Protein AF-A0AA45L8X7-F1 (afdb_monomer_lite)

Sequence (308 aa):
MTAEQQEQAFEKLRKCQDRREQWRLMEKLRGSDKERLKRELSTLRDSQETPEELAFTSALFLCEKFGETPITLIALAHDRPLPLGDALKAVEKNRKHELVPEVCAEQVLRHEPGTSTAVLDTIEAIGRARKGEGVTGYHVGLLDRPAWSYPIRKLAFEKVSKTLSDGLRRHYYRVLFHDRHAPAGDRSAYAENLQKISESAGRGLFYKLAADAGVDARTKFDSAKAAHDKQVRLELCRRAAEETSDKSLRVKALRSAWDADEDGGAWFAARLLAGLSEKERRSLLSELGSRHRERVSTLLAAFAEKVR

Organism: NCBI:txid103721

Structure (mmCIF, N/CA/C/O backbone):
data_AF-A0AA45L8X7-F1
#
_entry.id   AF-A0AA45L8X7-F1
#
loop_
_atom_site.group_PDB
_atom_site.id
_atom_site.type_symbol
_atom_site.label_atom_id
_atom_site.label_alt_id
_atom_site.label_comp_id
_atom_site.label_asym_id
_atom_site.label_entity_id
_atom_site.label_seq_id
_atom_site.pdbx_PDB_ins_code
_atom_site.Cartn_x
_atom_site.Cartn_y
_atom_site.Cartn_z
_atom_site.occupancy
_atom_site.B_iso_or_equiv
_atom_site.auth_seq_id
_atom_site.auth_comp_id
_atom_site.auth_asym_id
_atom_site.auth_atom_id
_atom_site.pdbx_PDB_model_num
ATOM 1 N N . MET A 1 1 ? -27.984 11.646 45.846 1.00 79.69 1 MET A N 1
ATOM 2 C CA . MET A 1 1 ? -28.878 12.322 44.880 1.00 79.69 1 MET A CA 1
ATOM 3 C C . MET A 1 1 ? -30.300 12.041 45.315 1.00 79.69 1 MET A C 1
ATOM 5 O O . MET A 1 1 ? -30.533 10.948 45.817 1.00 79.69 1 MET A O 1
ATOM 9 N N . THR A 1 2 ? -31.215 12.999 45.183 1.00 88.50 2 THR A N 1
ATOM 10 C CA . THR A 1 2 ? -32.649 12.720 45.370 1.00 88.50 2 THR A CA 1
ATOM 11 C C . THR A 1 2 ? -33.175 11.877 44.201 1.00 88.50 2 THR A C 1
ATOM 13 O O . THR A 1 2 ? -32.536 11.826 43.149 1.00 88.50 2 THR A O 1
ATOM 16 N N . ALA A 1 3 ? -34.332 11.226 44.360 1.00 86.94 3 ALA A N 1
ATOM 17 C CA . ALA A 1 3 ? -34.935 10.414 43.296 1.00 86.94 3 ALA A CA 1
ATOM 18 C C . ALA A 1 3 ? -35.214 11.232 42.017 1.00 86.94 3 ALA A C 1
ATOM 20 O O . ALA A 1 3 ? -34.931 10.781 40.912 1.00 86.94 3 ALA A O 1
ATOM 21 N N . GLU A 1 4 ? -35.677 12.475 42.169 1.00 89.38 4 GLU A N 1
ATOM 22 C CA . GLU A 1 4 ? -35.918 13.396 41.051 1.00 89.38 4 GLU A CA 1
ATOM 23 C C . GLU A 1 4 ? -34.619 13.769 40.315 1.00 89.38 4 GLU A C 1
ATOM 25 O O . GLU A 1 4 ? -34.557 13.745 39.088 1.00 89.38 4 GLU A O 1
ATOM 30 N N . GLN A 1 5 ? -33.534 14.022 41.058 1.00 89.69 5 GLN A N 1
ATOM 31 C CA . GLN A 1 5 ? -32.213 14.273 40.472 1.00 89.69 5 GLN A CA 1
ATOM 32 C C . GLN A 1 5 ? -31.656 13.044 39.744 1.00 89.69 5 GLN A C 1
ATOM 34 O O . GLN A 1 5 ? -30.929 13.190 38.762 1.00 89.69 5 GLN A O 1
ATOM 39 N N . GLN A 1 6 ? -31.948 11.835 40.237 1.00 87.62 6 GLN A N 1
ATOM 40 C CA . GLN A 1 6 ? -31.556 10.592 39.571 1.00 87.62 6 GLN A CA 1
ATOM 41 C C . GLN A 1 6 ? -32.299 10.425 38.248 1.00 87.62 6 GLN A C 1
ATOM 43 O O . GLN A 1 6 ? -31.658 10.123 37.244 1.00 87.62 6 GLN A O 1
ATOM 48 N N . GLU A 1 7 ? -33.610 10.677 38.222 1.00 92.62 7 GLU A N 1
ATOM 49 C CA . GLU A 1 7 ? -34.406 10.573 36.996 1.00 92.62 7 GLU A CA 1
ATOM 50 C C . GLU A 1 7 ? -33.922 11.558 35.928 1.00 92.62 7 GLU A C 1
ATOM 52 O O . GLU A 1 7 ? -33.607 11.158 34.809 1.00 92.62 7 GLU A O 1
ATOM 57 N N . GLN A 1 8 ? -33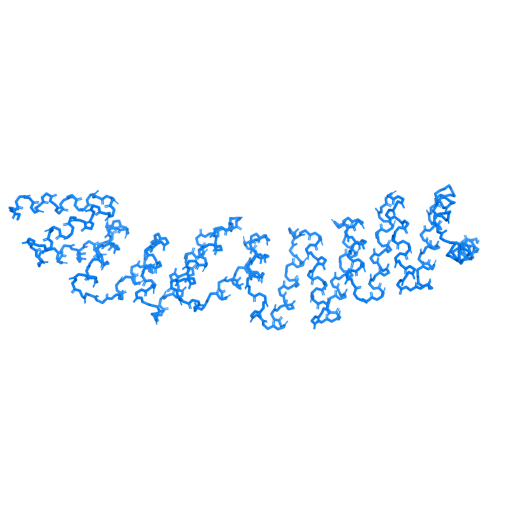.718 12.823 36.307 1.00 92.50 8 GLN A N 1
ATOM 58 C CA . GLN A 1 8 ? -33.155 13.839 35.413 1.00 92.50 8 GLN A CA 1
ATOM 59 C C . GLN A 1 8 ? -31.769 13.443 34.881 1.00 92.50 8 GLN A C 1
ATOM 61 O O . GLN A 1 8 ? -31.444 13.699 33.721 1.00 92.50 8 GLN A O 1
ATOM 66 N N . ALA A 1 9 ? -30.934 12.802 35.705 1.00 91.69 9 ALA A N 1
ATOM 67 C CA . ALA A 1 9 ? -29.620 12.335 35.278 1.00 91.69 9 ALA A CA 1
ATOM 68 C C . ALA A 1 9 ? -29.699 11.152 34.298 1.00 91.69 9 ALA A C 1
ATOM 70 O O . ALA A 1 9 ? -28.918 11.124 33.345 1.00 91.69 9 ALA A O 1
ATOM 71 N N . PHE A 1 10 ? -30.639 10.216 34.478 1.00 92.62 10 PHE A N 1
ATOM 72 C CA . PHE A 1 10 ? -30.888 9.137 33.515 1.00 92.62 10 PHE A CA 1
ATOM 73 C C . PHE A 1 10 ? -31.449 9.668 32.194 1.00 92.62 10 PHE A C 1
ATOM 75 O O . PHE A 1 10 ? -30.961 9.294 31.129 1.00 92.62 10 PHE A O 1
ATOM 82 N N . GLU A 1 11 ? -32.417 10.584 32.232 1.00 93.00 11 GLU A N 1
ATOM 83 C CA . GLU A 1 11 ? -32.923 11.232 31.019 1.00 93.00 11 GLU A CA 1
ATOM 84 C C . GLU A 1 11 ? -31.823 11.984 30.272 1.00 93.00 11 GLU A C 1
ATOM 86 O O . GLU A 1 11 ? -31.707 11.874 29.047 1.00 93.00 11 GLU A O 1
ATOM 91 N N . LYS A 1 12 ? -30.981 12.718 31.008 1.00 94.00 12 LYS A N 1
ATOM 92 C CA . LYS A 1 12 ? -29.835 13.411 30.424 1.00 94.00 12 LYS A CA 1
ATOM 93 C C . LYS A 1 12 ? -28.859 12.419 29.806 1.00 94.00 12 LYS A C 1
ATOM 95 O O . LYS A 1 12 ? -28.401 12.667 28.698 1.00 94.00 12 LYS A O 1
ATOM 100 N N . LEU A 1 13 ? -28.569 11.298 30.469 1.00 93.31 13 LEU A N 1
ATOM 101 C CA . LEU A 1 13 ? -27.677 10.263 29.943 1.00 93.31 13 LEU A CA 1
ATOM 102 C C . LEU A 1 13 ? -28.170 9.715 28.596 1.00 93.31 13 LEU A C 1
ATOM 104 O O . LEU A 1 13 ? -27.376 9.619 27.666 1.00 93.31 13 LEU A O 1
ATOM 108 N N . ARG A 1 14 ? -29.474 9.429 28.470 1.00 92.31 14 ARG A N 1
ATOM 109 C CA . ARG A 1 14 ? -30.085 8.904 27.233 1.00 92.31 14 ARG A CA 1
ATOM 110 C C . ARG A 1 14 ? -30.011 9.881 26.056 1.00 92.31 14 ARG A C 1
ATOM 112 O O . ARG A 1 14 ? -29.963 9.453 24.910 1.00 92.31 14 ARG A O 1
ATOM 119 N N . LYS A 1 15 ? -30.019 11.189 26.331 1.00 91.19 15 LYS A N 1
ATOM 120 C CA . LYS A 1 15 ? -30.021 12.254 25.310 1.00 91.19 15 LYS A CA 1
ATOM 121 C C . LYS A 1 15 ? -28.635 12.857 25.055 1.00 91.19 15 LYS A C 1
ATOM 123 O O . LYS A 1 15 ? -28.448 13.582 24.083 1.00 91.19 15 LYS A O 1
ATOM 128 N N . CYS A 1 16 ? -27.675 12.624 25.947 1.00 90.25 16 CYS A N 1
ATOM 129 C CA . CYS A 1 16 ? -26.354 13.234 25.879 1.00 90.25 16 CYS A CA 1
ATOM 130 C C . CYS A 1 16 ? -25.512 12.579 24.782 1.00 90.25 16 CYS A C 1
ATOM 132 O O . CYS A 1 16 ? -25.385 11.361 24.752 1.00 90.25 16 CYS A O 1
ATOM 134 N N . GLN A 1 17 ? -24.897 13.393 23.925 1.00 87.50 17 GLN A N 1
ATOM 135 C CA . GLN A 1 17 ? -23.963 12.931 22.891 1.00 87.50 17 GLN A CA 1
ATOM 136 C C . GLN A 1 17 ? -22.492 13.056 23.321 1.00 87.50 17 GLN A C 1
ATOM 138 O O . GLN A 1 17 ? -21.634 12.342 22.813 1.00 87.50 17 GLN A O 1
ATOM 143 N N . ASP A 1 18 ? -22.177 13.942 24.274 1.00 92.00 18 ASP A N 1
ATOM 144 C CA . ASP A 1 18 ? -20.803 14.122 24.748 1.00 92.00 18 ASP A CA 1
ATOM 145 C C . ASP A 1 18 ? -20.376 12.968 25.663 1.00 92.00 18 ASP A C 1
ATOM 147 O O . ASP A 1 18 ? -20.906 12.778 26.759 1.00 92.00 18 ASP A O 1
ATOM 151 N N . ARG A 1 19 ? -19.362 12.214 25.236 1.00 89.25 19 ARG A N 1
ATOM 152 C CA . ARG A 1 19 ? -18.895 11.018 25.954 1.00 89.25 19 ARG A CA 1
ATOM 153 C C . ARG A 1 19 ? -18.319 11.302 27.332 1.00 89.25 19 ARG A C 1
ATOM 155 O O . ARG A 1 19 ? -18.442 10.477 28.236 1.00 89.25 19 ARG A O 1
ATOM 162 N N . ARG A 1 20 ? -17.657 12.448 27.516 1.00 92.50 20 ARG A N 1
ATOM 163 C CA . ARG A 1 20 ? -17.085 12.802 28.823 1.00 92.50 20 ARG A CA 1
ATOM 164 C C . ARG A 1 20 ? -18.204 13.077 29.816 1.00 92.50 20 ARG A C 1
ATOM 166 O O . ARG A 1 20 ? -18.108 12.665 30.970 1.00 92.50 20 ARG A O 1
ATOM 173 N N . GLU A 1 21 ? -19.261 13.738 29.369 1.00 94.12 21 GLU A N 1
ATOM 174 C CA . GLU A 1 21 ? -20.446 13.997 30.170 1.00 94.12 21 GLU A CA 1
ATOM 175 C C . GLU A 1 21 ? -21.258 12.723 30.417 1.00 94.12 21 GLU A C 1
ATOM 177 O O . GLU A 1 21 ? -21.634 12.488 31.565 1.00 94.12 21 GLU A O 1
ATOM 182 N N . GLN A 1 22 ? -21.443 11.853 29.415 1.00 94.25 22 GLN A N 1
ATOM 183 C CA . GLN A 1 22 ? -22.029 10.519 29.613 1.00 94.25 22 GLN A CA 1
ATOM 184 C C . GLN A 1 22 ? -21.295 9.767 30.732 1.00 94.25 22 GLN A C 1
ATOM 186 O O . GLN A 1 22 ? -21.916 9.347 31.708 1.00 94.25 22 GLN A O 1
ATOM 191 N N . TRP A 1 23 ? -19.963 9.677 30.657 1.00 95.19 23 TRP A N 1
ATOM 192 C CA . TRP A 1 23 ? -19.160 8.982 31.666 1.00 95.19 23 TRP A CA 1
ATOM 193 C C . TRP A 1 23 ? -19.280 9.619 33.056 1.00 95.19 23 TRP A C 1
ATOM 195 O O . TRP A 1 23 ? -19.406 8.918 34.061 1.00 95.19 23 TRP A O 1
ATOM 205 N N . ARG A 1 24 ? -19.281 10.956 33.141 1.00 95.81 24 ARG A N 1
ATOM 206 C CA . ARG A 1 24 ? -19.493 11.682 34.406 1.00 95.81 24 ARG A CA 1
ATOM 207 C C . ARG A 1 24 ? -20.870 11.406 35.002 1.00 95.81 24 ARG A C 1
ATOM 209 O O . ARG A 1 24 ? -20.973 11.255 36.218 1.00 95.81 24 ARG A O 1
ATOM 216 N N . LEU A 1 25 ? -21.917 11.361 34.179 1.00 95.44 25 LEU A N 1
ATOM 217 C CA . LEU A 1 25 ? -23.273 11.037 34.622 1.00 95.44 25 LEU A CA 1
ATOM 218 C C . LEU A 1 25 ? -23.351 9.595 35.125 1.00 95.44 25 LEU A C 1
ATOM 220 O O . LEU A 1 25 ? -23.871 9.376 36.216 1.00 95.44 25 LEU A O 1
ATOM 224 N N . MET A 1 26 ? -22.761 8.639 34.402 1.00 96.75 26 MET A N 1
ATOM 225 C CA . MET A 1 26 ? -22.675 7.242 34.837 1.00 96.75 26 MET A CA 1
ATOM 226 C C . MET A 1 26 ? -21.930 7.109 36.176 1.00 96.75 26 MET A C 1
ATOM 228 O O . MET A 1 26 ? -22.408 6.427 37.076 1.00 96.75 26 MET A O 1
ATOM 232 N N . GLU A 1 27 ? -20.805 7.807 36.370 1.00 96.50 27 GLU A N 1
ATOM 233 C CA . GLU A 1 27 ? -20.077 7.821 37.651 1.00 96.50 27 GLU A CA 1
ATOM 234 C C . GLU A 1 27 ? -20.908 8.406 38.804 1.00 96.50 27 GLU A C 1
ATOM 236 O O . GLU A 1 27 ? -20.954 7.827 39.892 1.00 96.50 27 GLU A O 1
ATOM 241 N N . LYS A 1 28 ? -21.609 9.524 38.569 1.00 94.31 28 LYS A N 1
ATOM 242 C CA . LYS A 1 28 ? -22.511 10.127 39.565 1.00 94.31 28 LYS A CA 1
ATOM 243 C C . LYS A 1 28 ? -23.644 9.175 39.942 1.00 94.31 28 LYS A C 1
ATOM 245 O O . LYS A 1 28 ? -23.901 8.961 41.126 1.00 94.31 28 LYS A O 1
ATOM 250 N N . LEU A 1 29 ? -24.288 8.577 38.940 1.00 94.69 29 LEU A N 1
ATOM 251 C CA . LEU A 1 29 ? -25.378 7.625 39.132 1.00 94.69 29 LEU A CA 1
ATOM 252 C C . LEU A 1 29 ? -24.896 6.380 39.883 1.00 94.69 29 LEU A C 1
ATOM 254 O O . LEU A 1 29 ? -25.576 5.943 40.810 1.00 94.69 29 LEU A O 1
ATOM 258 N N . ARG A 1 30 ? -23.686 5.887 39.582 1.00 95.06 30 ARG A N 1
ATOM 259 C CA . ARG A 1 30 ? -23.067 4.721 40.231 1.00 95.06 30 ARG A CA 1
ATOM 260 C C . ARG A 1 30 ? -22.898 4.913 41.733 1.00 95.06 30 ARG A C 1
ATOM 262 O O . ARG A 1 30 ? -23.117 3.971 42.487 1.00 95.06 30 ARG A O 1
ATOM 269 N N . GLY A 1 31 ? -22.514 6.116 42.160 1.00 90.81 31 GLY A N 1
ATOM 270 C CA . GLY A 1 31 ? -22.388 6.460 43.578 1.00 90.81 31 GLY A CA 1
ATOM 271 C C . GLY A 1 31 ? -23.728 6.604 44.307 1.00 90.81 31 GLY A C 1
ATOM 272 O O . GLY A 1 31 ? -23.741 6.636 45.533 1.00 90.81 31 GLY A O 1
ATOM 273 N N . SER A 1 32 ? -24.841 6.703 43.574 1.00 90.88 32 SER A N 1
ATOM 274 C CA . SER A 1 32 ? -26.168 6.957 44.145 1.00 90.88 32 SER A CA 1
ATOM 275 C C . SER A 1 32 ? -27.103 5.744 44.125 1.00 90.88 32 SER A C 1
ATOM 277 O O . SER A 1 32 ? -27.760 5.486 45.124 1.00 90.88 32 SER A O 1
ATOM 279 N N . ASP A 1 33 ? -27.163 5.005 43.015 1.00 89.25 33 ASP A N 1
ATOM 280 C CA . ASP A 1 33 ? -27.995 3.811 42.848 1.00 89.25 33 ASP A CA 1
ATOM 281 C C . ASP A 1 33 ? -27.333 2.869 41.836 1.00 89.25 33 ASP A C 1
ATOM 283 O O . ASP A 1 33 ? -27.571 2.892 40.623 1.00 89.25 33 ASP A O 1
ATOM 287 N N . LYS A 1 34 ? -26.420 2.060 42.369 1.00 93.75 34 LYS A N 1
ATOM 288 C CA . LYS A 1 34 ? -25.555 1.169 41.601 1.00 93.75 34 LYS A CA 1
ATOM 289 C C . LYS A 1 34 ? -26.343 0.102 40.831 1.00 93.75 34 LYS A C 1
ATOM 291 O O . LYS A 1 34 ? -26.039 -0.147 39.665 1.00 93.75 34 LYS A O 1
ATOM 296 N N . GLU A 1 35 ? -27.340 -0.516 41.461 1.00 94.00 35 GLU A N 1
ATOM 297 C CA . GLU A 1 35 ? -28.092 -1.634 40.874 1.00 94.00 35 GLU A CA 1
ATOM 298 C C . GLU A 1 35 ? -29.095 -1.163 39.819 1.00 94.00 35 GLU A C 1
ATOM 300 O O . GLU A 1 35 ? -29.271 -1.818 38.787 1.00 94.00 35 GLU A O 1
ATOM 305 N N . ARG A 1 36 ? -29.734 -0.002 40.023 1.00 94.25 36 ARG A N 1
ATOM 306 C CA . ARG A 1 36 ? -30.554 0.608 38.972 1.00 94.25 36 ARG A CA 1
ATOM 307 C C . ARG A 1 36 ? -29.703 1.018 37.777 1.00 94.25 36 ARG A C 1
ATOM 309 O O . ARG A 1 36 ? -30.065 0.672 36.656 1.00 94.25 36 ARG A O 1
ATOM 316 N N . LEU A 1 37 ? -28.562 1.679 38.002 1.00 96.38 37 LEU A N 1
ATOM 317 C CA . LEU A 1 37 ? -27.661 2.058 36.912 1.00 96.38 37 LEU A CA 1
ATOM 318 C C . LEU A 1 37 ? -27.230 0.838 36.093 1.00 96.38 37 LEU A C 1
ATOM 320 O O . LEU A 1 37 ? -27.288 0.886 34.870 1.00 96.38 37 LEU A O 1
ATOM 324 N N . LYS A 1 38 ? -26.835 -0.262 36.745 1.00 96.62 38 LYS A N 1
ATOM 325 C CA . LYS A 1 38 ? -26.422 -1.483 36.041 1.00 96.62 38 LYS A CA 1
ATOM 326 C C . LYS A 1 38 ? -27.516 -2.010 35.102 1.00 96.62 38 LYS A C 1
ATOM 328 O O . LYS A 1 38 ? -27.226 -2.338 33.952 1.00 96.62 38 LYS A O 1
ATOM 333 N N . ARG A 1 39 ? -28.767 -2.062 35.577 1.00 95.88 39 ARG A N 1
ATOM 334 C CA . ARG A 1 39 ? -29.921 -2.498 34.770 1.00 95.88 39 ARG A CA 1
ATOM 335 C C . ARG A 1 39 ? -30.166 -1.571 33.583 1.00 95.88 39 ARG A C 1
ATOM 337 O O . ARG A 1 39 ? -30.265 -2.049 32.462 1.00 95.88 39 ARG A O 1
ATOM 344 N N . GLU A 1 40 ? -30.183 -0.263 33.815 1.00 95.62 40 GLU A N 1
ATOM 345 C CA . GLU A 1 40 ? -30.393 0.741 32.763 1.00 95.62 40 GLU A CA 1
ATOM 346 C C . GLU A 1 40 ? -29.304 0.699 31.686 1.00 95.62 40 GLU A C 1
ATOM 348 O O . GLU A 1 40 ? -29.607 0.701 30.497 1.00 95.62 40 GLU A O 1
ATOM 353 N N . LEU A 1 41 ? -28.031 0.594 32.081 1.00 96.75 41 LEU A N 1
ATOM 354 C CA . LEU A 1 41 ? -26.927 0.470 31.126 1.00 96.75 41 LEU A CA 1
ATOM 355 C C . LEU A 1 41 ? -27.007 -0.830 30.316 1.00 96.75 41 LEU A C 1
ATOM 357 O O . LEU A 1 41 ? -26.641 -0.824 29.144 1.00 96.75 41 LEU A O 1
ATOM 361 N N . SER A 1 42 ? -27.496 -1.922 30.914 1.00 95.94 42 SER A N 1
ATOM 362 C CA . SER A 1 42 ? -27.719 -3.184 30.192 1.00 95.94 42 SER A CA 1
ATOM 363 C C . SER A 1 42 ? -28.820 -3.016 29.141 1.00 95.94 42 SER A C 1
ATOM 365 O O . SER A 1 42 ? -28.629 -3.392 27.990 1.00 95.94 42 SER A O 1
ATOM 367 N N . THR A 1 43 ? -29.924 -2.348 29.492 1.00 95.94 43 THR A N 1
ATOM 368 C CA . THR A 1 43 ? -31.001 -2.022 28.544 1.00 95.94 43 THR A CA 1
ATOM 369 C C . THR A 1 43 ? -30.507 -1.142 27.394 1.00 95.94 43 THR A C 1
ATOM 371 O O . THR A 1 43 ? -30.818 -1.416 26.238 1.00 95.94 43 THR A O 1
ATOM 374 N N . LEU A 1 44 ? -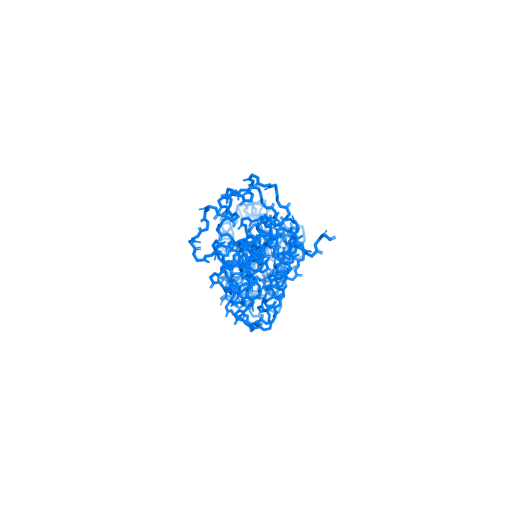29.716 -0.103 27.687 1.00 95.25 44 LEU A N 1
ATOM 375 C CA . LEU A 1 44 ? -29.147 0.781 26.661 1.00 95.25 44 LEU A CA 1
ATOM 376 C C . LEU A 1 44 ? -28.163 0.049 25.743 1.00 95.25 44 LEU A C 1
ATOM 378 O O . LEU A 1 44 ? -28.134 0.297 24.543 1.00 95.25 44 LEU A O 1
ATOM 382 N N . ARG A 1 45 ? -27.363 -0.866 26.293 1.00 95.00 45 ARG A N 1
ATOM 383 C CA . ARG A 1 45 ? -26.458 -1.712 25.512 1.00 95.00 45 ARG A CA 1
ATOM 384 C C . ARG A 1 45 ? -27.219 -2.601 24.525 1.00 95.00 45 ARG A C 1
ATOM 386 O O . ARG A 1 45 ? -26.840 -2.676 23.360 1.00 95.00 45 ARG A O 1
ATOM 393 N N . ASP A 1 46 ? -28.252 -3.287 25.009 1.00 93.75 46 ASP A N 1
ATOM 394 C CA . ASP A 1 46 ? -28.926 -4.360 24.267 1.00 93.75 46 ASP A CA 1
ATOM 395 C C . ASP A 1 46 ? -30.009 -3.826 23.310 1.00 93.75 46 ASP A C 1
ATOM 397 O O . ASP A 1 46 ? -30.375 -4.487 22.337 1.00 93.75 46 ASP A O 1
ATOM 401 N N . SER A 1 47 ? -30.498 -2.604 23.539 1.00 93.06 47 SER A N 1
ATOM 402 C CA . SER A 1 47 ? -31.495 -1.957 22.685 1.00 93.06 47 SER A CA 1
ATOM 403 C C . SER A 1 47 ? -30.924 -1.564 21.318 1.00 93.06 47 SER A C 1
ATOM 405 O O . SER A 1 47 ? -29.870 -0.930 21.211 1.00 93.06 47 SER A O 1
ATOM 407 N N . GLN A 1 48 ? -31.655 -1.911 20.256 1.00 88.81 48 GLN A N 1
ATOM 408 C CA . GLN A 1 48 ? -31.345 -1.526 18.872 1.00 88.81 48 GLN A CA 1
ATOM 409 C C . GLN A 1 48 ? -31.691 -0.061 18.573 1.00 88.81 48 GLN A C 1
ATOM 411 O O . GLN A 1 48 ? -31.137 0.526 17.654 1.00 88.81 48 GLN A O 1
ATOM 416 N N . GLU A 1 49 ? -32.573 0.549 19.368 1.00 91.38 49 GLU A N 1
ATOM 417 C CA . GLU A 1 49 ? -32.943 1.965 19.231 1.00 91.38 49 GLU A CA 1
ATOM 418 C C . GLU A 1 49 ? -31.882 2.898 19.834 1.00 91.38 49 GLU A C 1
ATOM 420 O O . GLU A 1 49 ? -31.895 4.106 19.599 1.00 91.38 49 GLU A O 1
ATOM 425 N N . THR A 1 50 ? -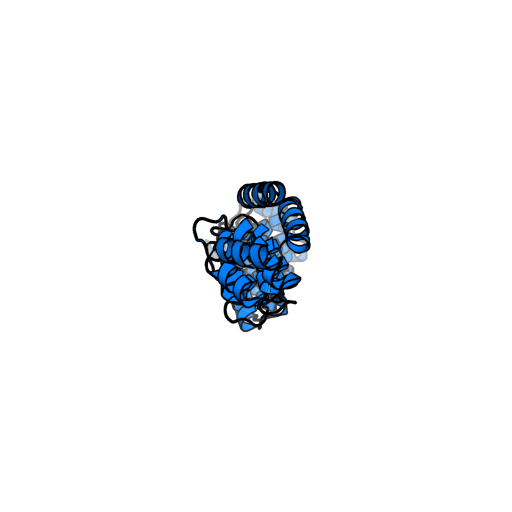30.963 2.349 20.636 1.00 92.38 50 THR A N 1
ATOM 426 C CA . THR A 1 50 ? -29.898 3.133 21.263 1.00 92.38 50 THR A CA 1
ATOM 427 C C . THR A 1 50 ? -28.781 3.412 20.256 1.00 92.38 50 THR A C 1
ATOM 429 O O . THR A 1 50 ? -28.250 2.454 19.685 1.00 92.38 50 THR A O 1
ATOM 432 N N . PRO A 1 51 ? -28.358 4.685 20.094 1.00 92.38 51 PRO A N 1
ATOM 433 C CA . PRO A 1 51 ? -27.220 5.040 19.252 1.00 92.38 51 PRO A CA 1
ATOM 434 C C . PRO A 1 51 ? -25.980 4.214 19.591 1.00 92.38 51 PRO A C 1
ATOM 436 O O . PRO A 1 51 ? -25.672 3.992 20.766 1.00 92.38 51 PRO A O 1
ATOM 439 N N . GLU A 1 52 ? -25.242 3.796 18.569 1.00 92.19 52 GLU A N 1
ATOM 440 C CA . GLU A 1 52 ? -24.138 2.846 18.681 1.00 92.19 52 GLU A CA 1
ATOM 441 C C . GLU A 1 52 ? -23.070 3.313 19.675 1.00 92.19 52 GLU A C 1
ATOM 443 O O . GLU A 1 52 ? -22.569 2.527 20.478 1.00 92.19 52 GLU A O 1
ATOM 448 N N . GLU A 1 53 ? -22.775 4.614 19.682 1.00 91.44 53 GLU A N 1
ATOM 449 C CA . GLU A 1 53 ? -21.812 5.217 20.605 1.00 91.44 53 GLU A CA 1
ATOM 450 C C . GLU A 1 53 ? -22.256 5.134 22.072 1.00 91.44 53 GLU A C 1
ATOM 452 O O . GLU A 1 53 ? -21.433 4.894 22.960 1.00 91.44 53 GLU A O 1
ATOM 457 N N . LEU A 1 54 ? -23.552 5.319 22.346 1.00 94.19 54 LEU A N 1
ATOM 458 C CA . LEU A 1 54 ? -24.101 5.227 23.700 1.00 94.19 54 LEU A CA 1
ATOM 459 C C . LEU A 1 54 ? -24.204 3.765 24.143 1.00 94.19 54 LEU A C 1
ATOM 461 O O . LEU A 1 54 ? -23.863 3.457 25.288 1.00 94.19 54 LEU A O 1
ATOM 465 N N . ALA A 1 55 ? -24.610 2.864 23.246 1.00 95.00 55 ALA A N 1
ATOM 466 C CA . ALA A 1 55 ? -24.622 1.428 23.505 1.00 95.00 55 ALA A CA 1
ATOM 467 C C . ALA A 1 55 ? -23.209 0.929 23.851 1.00 95.00 55 ALA A C 1
ATOM 469 O O . ALA A 1 55 ? -23.010 0.267 24.875 1.00 95.00 55 ALA A O 1
ATOM 470 N N . PHE A 1 56 ? -22.204 1.336 23.068 1.00 96.00 56 PHE A N 1
ATOM 471 C CA . PHE A 1 56 ? -20.807 0.992 23.316 1.00 96.00 56 PHE A CA 1
ATOM 472 C C . PHE A 1 56 ? -20.268 1.609 24.611 1.00 96.00 56 PHE A C 1
ATOM 474 O O . PHE A 1 56 ? -19.648 0.912 25.415 1.00 96.00 56 PHE A O 1
ATOM 481 N N . THR A 1 57 ? -20.531 2.895 24.863 1.00 96.19 57 THR A N 1
ATOM 482 C CA . THR A 1 57 ? -20.082 3.569 26.094 1.00 96.19 57 THR A CA 1
ATOM 483 C C . THR A 1 57 ? -20.702 2.926 27.336 1.00 96.19 57 THR A C 1
ATOM 485 O O . THR A 1 57 ? -20.009 2.719 28.334 1.00 96.19 57 THR A O 1
ATOM 488 N N . SER A 1 58 ? -21.977 2.534 27.262 1.00 96.19 58 SER A N 1
ATOM 489 C CA . SER A 1 58 ? -22.675 1.811 28.333 1.00 96.19 58 SER A CA 1
ATOM 490 C C . SER A 1 58 ? -22.048 0.437 28.581 1.00 96.19 58 SER A C 1
ATOM 492 O O . SER A 1 58 ? -21.732 0.105 29.725 1.00 96.19 58 SER A O 1
ATOM 494 N N . ALA A 1 59 ? -21.778 -0.330 27.520 1.00 97.06 59 ALA A N 1
ATOM 495 C CA . ALA A 1 59 ? -21.085 -1.616 27.611 1.00 97.06 59 ALA A CA 1
ATOM 496 C C . ALA A 1 59 ? -19.676 -1.480 28.208 1.00 97.06 59 ALA A C 1
ATOM 498 O O . ALA A 1 59 ? -19.276 -2.264 29.071 1.00 97.06 59 ALA A O 1
ATOM 499 N N . LEU A 1 60 ? -18.921 -0.460 27.787 1.00 97.06 60 LEU A N 1
ATOM 500 C CA . LEU A 1 60 ? -17.574 -0.200 28.288 1.00 97.06 60 LEU A CA 1
ATOM 501 C C . LEU A 1 60 ? -17.602 0.149 29.776 1.00 97.06 60 LEU A C 1
ATOM 503 O O . LEU A 1 60 ? -16.780 -0.360 30.539 1.00 97.06 60 LEU A O 1
ATOM 507 N N . PHE A 1 61 ? -18.568 0.959 30.207 1.00 97.19 61 PHE A N 1
ATOM 508 C CA . PHE A 1 61 ? -18.737 1.299 31.614 1.00 97.19 61 PHE A CA 1
ATOM 509 C C . PHE A 1 61 ? -19.089 0.068 32.461 1.00 97.19 61 PHE A C 1
ATOM 511 O O . PHE A 1 61 ? -18.496 -0.136 33.523 1.00 97.19 61 PHE A O 1
ATOM 518 N N . LEU A 1 62 ? -20.001 -0.786 31.984 1.00 97.19 62 LEU A N 1
ATOM 519 C CA . LEU A 1 62 ? -20.333 -2.065 32.623 1.00 97.19 62 LEU A CA 1
ATOM 520 C C . LEU A 1 62 ? -19.098 -2.967 32.764 1.00 97.19 62 LEU A C 1
ATOM 522 O O . LEU A 1 62 ? -18.826 -3.488 33.848 1.00 97.19 62 LEU A O 1
ATOM 526 N N . CYS A 1 63 ? -18.290 -3.082 31.711 1.00 96.00 63 CYS A N 1
ATOM 527 C CA . CYS A 1 63 ? -17.045 -3.842 31.752 1.00 96.00 63 CYS A CA 1
ATOM 528 C C . CYS A 1 63 ? -16.056 -3.271 32.788 1.00 96.00 63 CYS A C 1
ATOM 530 O O . CYS A 1 63 ? -15.565 -3.994 33.655 1.00 96.00 63 CYS A O 1
ATOM 532 N N . GLU A 1 64 ? -15.787 -1.963 32.755 1.00 95.56 64 GLU A N 1
ATOM 533 C CA . GLU A 1 64 ? -14.735 -1.350 33.578 1.00 95.56 64 GLU A CA 1
ATOM 534 C C . GLU A 1 64 ? -15.128 -1.112 35.039 1.00 95.56 64 GLU A C 1
ATOM 536 O O . GLU A 1 64 ? -14.260 -1.098 35.913 1.00 95.56 64 GLU A O 1
ATOM 541 N N . LYS A 1 65 ? -16.414 -0.886 35.322 1.00 96.50 65 LYS A N 1
ATOM 542 C CA . LYS A 1 65 ? -16.887 -0.472 36.654 1.00 96.50 65 LYS A CA 1
ATOM 543 C C . LYS A 1 65 ? -17.719 -1.527 37.361 1.00 96.50 65 LYS A C 1
ATOM 545 O O . LYS A 1 65 ? -17.815 -1.472 38.588 1.00 96.50 65 LYS A O 1
ATOM 550 N N . PHE A 1 66 ? -18.301 -2.461 36.614 1.00 94.81 66 PHE A N 1
ATOM 551 C CA . PHE A 1 66 ? -19.127 -3.543 37.148 1.00 94.81 66 PHE A CA 1
ATOM 552 C C . PHE A 1 66 ? -18.537 -4.938 36.901 1.00 94.81 66 PHE A C 1
ATOM 554 O O . PHE A 1 66 ? -19.109 -5.912 37.385 1.00 94.81 66 PHE A O 1
ATOM 561 N N . GLY A 1 67 ? -17.386 -5.037 36.224 1.00 91.88 67 GLY A N 1
ATOM 562 C CA . GLY A 1 67 ? -16.668 -6.296 36.022 1.00 91.88 67 GLY A CA 1
ATOM 563 C C . GLY A 1 67 ? -17.334 -7.234 35.017 1.00 91.88 67 GLY A C 1
ATOM 564 O O . GLY A 1 67 ? -17.098 -8.439 35.068 1.00 91.88 67 GLY A O 1
ATOM 565 N N . GLU A 1 68 ? -18.183 -6.712 34.128 1.00 93.94 68 GLU A N 1
ATOM 566 C CA . GLU A 1 68 ? -18.772 -7.525 33.064 1.00 93.94 68 GLU A CA 1
ATOM 567 C C . GLU A 1 68 ? -17.724 -7.981 32.044 1.00 93.94 68 GLU A C 1
ATOM 569 O O . GLU A 1 68 ? -16.699 -7.326 31.822 1.00 93.94 68 GLU A O 1
ATOM 574 N N . THR A 1 69 ? -17.997 -9.124 31.410 1.00 93.50 69 THR A N 1
ATOM 575 C CA . THR A 1 69 ? -17.085 -9.696 30.421 1.00 93.50 69 THR A CA 1
ATOM 576 C C . THR A 1 69 ? -16.898 -8.743 29.235 1.00 93.50 69 THR A C 1
ATOM 578 O O . THR A 1 69 ? -17.887 -8.246 28.683 1.00 93.50 69 THR A O 1
ATOM 581 N N . PRO A 1 70 ? -15.651 -8.510 28.785 1.00 92.75 70 PRO A N 1
ATOM 582 C CA . PRO A 1 70 ? -15.394 -7.665 27.628 1.00 92.75 70 PRO A CA 1
ATOM 583 C C . PRO A 1 70 ? -15.955 -8.214 26.309 1.00 92.75 70 PRO A C 1
ATOM 585 O O . PRO A 1 70 ? -16.004 -7.459 25.340 1.00 92.75 70 PRO A O 1
ATOM 588 N N . ILE A 1 71 ? -16.394 -9.480 26.257 1.00 94.00 71 ILE A N 1
ATOM 589 C CA . ILE A 1 71 ? -16.930 -10.128 25.043 1.00 94.00 71 ILE A CA 1
ATOM 590 C C . ILE A 1 71 ? -18.091 -9.324 24.437 1.00 94.00 71 ILE A C 1
ATOM 592 O O . ILE A 1 71 ? -18.207 -9.213 23.220 1.00 94.00 71 ILE A O 1
ATOM 596 N N . THR A 1 72 ? -18.907 -8.676 25.269 1.00 93.44 72 THR A N 1
ATOM 597 C CA . THR A 1 72 ? -20.009 -7.822 24.796 1.00 93.44 72 THR A CA 1
ATOM 598 C C . THR A 1 72 ? -19.523 -6.634 23.960 1.00 93.44 72 THR A C 1
ATOM 600 O O . THR A 1 72 ? -20.209 -6.225 23.029 1.00 93.44 72 THR A O 1
ATOM 603 N N . LEU A 1 73 ? -18.318 -6.113 24.223 1.00 96.81 73 LEU A N 1
ATOM 604 C CA . LEU A 1 73 ? -17.731 -5.019 23.444 1.00 96.81 73 LEU A CA 1
ATOM 605 C C . LEU A 1 73 ? -17.406 -5.454 22.018 1.00 96.81 73 LEU A C 1
ATOM 607 O O . LEU A 1 73 ? -17.646 -4.692 21.086 1.00 96.81 73 LEU A O 1
ATOM 611 N N . ILE A 1 74 ? -16.830 -6.650 21.849 1.00 96.81 74 ILE A N 1
ATOM 612 C CA . ILE A 1 74 ? -16.452 -7.134 20.517 1.00 96.81 74 ILE A CA 1
ATOM 613 C C . ILE A 1 74 ? -17.673 -7.607 19.727 1.00 96.81 74 ILE A C 1
ATOM 615 O O . ILE A 1 74 ? -17.725 -7.346 18.532 1.00 96.81 74 ILE A O 1
ATOM 619 N N . ALA A 1 75 ? -18.676 -8.192 20.390 1.00 95.50 75 ALA A N 1
ATOM 620 C CA . ALA A 1 75 ? -19.961 -8.506 19.767 1.00 95.50 75 ALA A CA 1
ATOM 621 C C . ALA A 1 75 ? -20.647 -7.236 19.233 1.00 95.50 75 ALA A C 1
ATOM 623 O O . ALA A 1 75 ? -20.980 -7.167 18.058 1.00 95.50 75 ALA A O 1
ATOM 624 N N . LEU A 1 76 ? -20.733 -6.169 20.040 1.00 95.69 76 LEU A N 1
ATOM 625 C CA . LEU A 1 76 ? -21.277 -4.884 19.579 1.00 95.69 76 LEU A CA 1
ATOM 626 C C . LEU A 1 76 ? -20.487 -4.282 18.414 1.00 95.69 76 LEU A C 1
ATOM 628 O O . LEU A 1 76 ? -21.083 -3.716 17.505 1.00 95.69 76 LEU A O 1
ATOM 632 N N . ALA A 1 77 ? -19.156 -4.382 18.446 1.00 96.31 77 ALA A N 1
ATOM 633 C CA . ALA A 1 77 ? -18.302 -3.874 17.375 1.00 96.31 77 ALA A CA 1
ATOM 634 C C . ALA A 1 77 ? -18.429 -4.659 16.064 1.00 96.31 77 ALA A C 1
ATOM 636 O O . ALA A 1 77 ? -18.128 -4.113 15.005 1.00 96.31 77 ALA A O 1
ATOM 637 N N . HIS A 1 78 ? -18.836 -5.924 16.151 1.00 95.94 78 HIS A N 1
ATOM 638 C CA . HIS A 1 78 ? -19.133 -6.778 15.010 1.00 95.94 78 HIS A CA 1
ATOM 639 C C . HIS A 1 78 ? -20.540 -6.501 14.464 1.00 95.94 78 HIS A C 1
ATOM 641 O O . HIS A 1 78 ? -20.706 -6.292 13.267 1.00 95.94 78 HIS A O 1
ATOM 647 N N . ASP A 1 79 ? -21.540 -6.429 15.344 1.00 94.12 79 ASP A N 1
ATOM 648 C CA . ASP A 1 79 ? -22.948 -6.326 14.950 1.00 94.12 79 ASP A CA 1
ATOM 649 C C . ASP A 1 79 ? -23.354 -4.914 14.513 1.00 94.12 79 ASP A C 1
ATOM 651 O O . ASP A 1 79 ? -24.371 -4.738 13.840 1.00 94.12 79 ASP A O 1
ATOM 655 N N . ARG A 1 80 ? -22.595 -3.888 14.922 1.00 92.12 80 ARG A N 1
ATOM 656 C CA . ARG A 1 80 ? -22.928 -2.481 14.674 1.00 92.12 80 ARG A CA 1
ATOM 657 C C . ARG A 1 80 ? -21.763 -1.710 14.066 1.00 92.12 80 ARG A C 1
ATOM 659 O O . ARG A 1 80 ? -20.602 -1.950 14.411 1.00 92.12 80 ARG A O 1
ATOM 666 N N . PRO A 1 81 ? -22.040 -0.706 13.217 1.00 88.19 81 PRO A N 1
ATOM 667 C CA . PRO A 1 81 ? -20.996 0.063 12.571 1.00 88.19 81 PRO A CA 1
ATOM 668 C C . PRO A 1 81 ? -20.357 1.092 13.521 1.00 88.19 81 PRO A C 1
ATOM 670 O O . PRO A 1 81 ? -20.597 2.291 13.426 1.00 88.19 81 PRO A O 1
ATOM 673 N N . LEU A 1 82 ? -19.476 0.642 14.418 1.00 93.69 82 LEU A N 1
ATOM 674 C CA . LEU A 1 82 ? -18.835 1.540 15.386 1.00 93.69 82 LEU A CA 1
ATOM 675 C C . LEU A 1 82 ? -17.791 2.468 14.744 1.00 93.69 82 LEU A C 1
ATOM 677 O O . LEU A 1 82 ? -17.101 2.045 13.805 1.00 93.69 82 LEU A O 1
ATOM 681 N N . PRO A 1 83 ? -17.601 3.696 15.270 1.00 93.88 83 PRO A N 1
ATOM 682 C CA . PRO A 1 83 ? -16.450 4.532 14.944 1.00 93.88 83 PRO A CA 1
ATOM 683 C C . PRO A 1 83 ? -15.125 3.822 15.254 1.00 93.88 83 PRO A C 1
ATOM 685 O O . PRO A 1 83 ? -15.041 3.026 16.193 1.00 93.88 83 PRO A O 1
ATOM 688 N N . LEU A 1 84 ? -14.061 4.165 14.516 1.00 95.44 84 LEU A N 1
ATOM 689 C CA . LEU A 1 84 ? -12.754 3.501 14.617 1.00 95.44 84 LEU A CA 1
ATOM 690 C C . LEU A 1 84 ? -12.242 3.404 16.063 1.00 95.44 84 LEU A C 1
ATOM 692 O O . LEU A 1 84 ? -11.785 2.346 16.485 1.00 95.44 84 LEU A O 1
ATOM 696 N N . GLY A 1 85 ? -12.340 4.487 16.840 1.00 95.94 85 GLY A N 1
ATOM 697 C CA . GLY A 1 85 ? -11.870 4.507 18.228 1.00 95.94 85 GLY A CA 1
ATOM 698 C C . GLY A 1 85 ? -12.534 3.447 19.115 1.00 95.94 85 GLY A C 1
ATOM 699 O O . GLY A 1 85 ? -11.852 2.801 19.909 1.00 95.94 85 GLY A O 1
ATOM 700 N N . ASP A 1 86 ? -13.835 3.218 18.934 1.00 96.31 86 ASP A N 1
ATOM 701 C CA . ASP A 1 86 ? -14.601 2.240 19.713 1.00 96.31 86 ASP A CA 1
ATOM 702 C C . ASP A 1 86 ? -14.352 0.818 19.255 1.00 96.31 86 ASP A C 1
ATOM 704 O O . ASP A 1 86 ? -14.080 -0.056 20.079 1.00 96.31 86 ASP A O 1
ATOM 708 N N . ALA A 1 87 ? -14.355 0.600 17.940 1.00 97.44 87 ALA A N 1
ATOM 709 C CA . ALA A 1 87 ? -14.011 -0.691 17.366 1.00 97.44 87 ALA A CA 1
ATOM 710 C C . ALA A 1 87 ? -12.621 -1.144 17.848 1.00 97.44 87 ALA A C 1
ATOM 712 O O . ALA A 1 87 ? -12.447 -2.270 18.317 1.00 97.44 87 ALA A O 1
ATOM 713 N N . LEU A 1 88 ? -11.631 -0.244 17.833 1.00 97.50 88 LEU A N 1
ATOM 714 C CA . LEU A 1 88 ? -10.289 -0.552 18.325 1.00 97.50 88 LEU A CA 1
ATOM 715 C C . LEU A 1 88 ? -10.248 -0.752 19.840 1.00 97.50 88 LEU A C 1
ATOM 717 O O . LEU A 1 88 ? -9.522 -1.629 20.310 1.00 97.50 88 LEU A O 1
ATOM 721 N N . LYS A 1 89 ? -11.057 -0.020 20.614 1.00 97.38 89 LYS A N 1
ATOM 722 C CA . LYS A 1 89 ? -11.171 -0.254 22.058 1.00 97.38 89 LYS A CA 1
ATOM 723 C C . LYS A 1 89 ? -11.747 -1.639 22.367 1.00 97.38 89 LYS A C 1
ATOM 725 O O . LYS A 1 89 ? -11.256 -2.311 23.279 1.00 97.38 89 LYS A O 1
ATOM 730 N N . ALA A 1 90 ? -12.737 -2.087 21.595 1.00 97.25 90 ALA A N 1
ATOM 731 C CA . ALA A 1 90 ? -13.294 -3.434 21.683 1.00 97.25 90 ALA A CA 1
ATOM 732 C C . ALA A 1 90 ? -12.230 -4.500 21.387 1.00 97.25 90 ALA A C 1
ATOM 734 O O . ALA A 1 90 ? -12.073 -5.452 22.156 1.00 97.25 90 ALA A O 1
ATOM 735 N N . VAL A 1 91 ? -11.448 -4.297 20.321 1.00 97.31 91 VAL A N 1
ATOM 736 C CA . VAL A 1 91 ? -10.335 -5.172 19.922 1.00 97.31 91 VAL A CA 1
ATOM 737 C C . VAL A 1 91 ? -9.253 -5.232 21.001 1.00 97.31 91 VAL A C 1
ATOM 739 O O . VAL A 1 91 ? -8.798 -6.316 21.356 1.00 97.31 91 VAL A O 1
ATOM 742 N N . GLU A 1 92 ? -8.855 -4.101 21.588 1.00 96.75 92 GLU A N 1
ATOM 743 C CA . GLU A 1 92 ? -7.841 -4.058 22.650 1.00 96.75 92 GLU A CA 1
ATOM 744 C C . GLU A 1 92 ? -8.221 -4.891 23.877 1.00 96.75 92 GLU A C 1
ATOM 746 O O . GLU A 1 92 ? -7.353 -5.521 24.493 1.00 96.75 92 GLU A O 1
ATOM 751 N N . LYS A 1 93 ? -9.507 -4.879 24.239 1.00 95.62 93 LYS A N 1
ATOM 752 C CA . LYS A 1 93 ? -10.049 -5.632 25.374 1.00 95.62 93 LYS A CA 1
ATOM 753 C C . LYS A 1 93 ? -10.275 -7.114 25.043 1.00 95.62 93 LYS A C 1
ATOM 755 O O . LYS A 1 93 ? -10.296 -7.922 25.964 1.00 95.62 93 LYS A O 1
ATOM 760 N N . ASN A 1 94 ? -10.369 -7.475 23.758 1.00 95.81 94 ASN A N 1
ATOM 761 C CA . ASN A 1 94 ? -10.725 -8.818 23.282 1.00 95.81 94 ASN A CA 1
ATOM 762 C C . ASN A 1 94 ? -9.747 -9.388 22.238 1.00 95.81 94 ASN A C 1
ATOM 764 O O . ASN A 1 94 ? -10.158 -10.137 21.363 1.00 95.81 94 ASN A O 1
ATOM 768 N N . ARG A 1 95 ? -8.447 -9.068 22.303 1.00 93.38 95 ARG A N 1
ATOM 769 C CA . ARG A 1 95 ? -7.474 -9.321 21.209 1.00 93.38 95 ARG A CA 1
ATOM 770 C C . ARG A 1 95 ? -7.460 -10.734 20.614 1.00 93.38 95 ARG A C 1
ATOM 772 O O . ARG A 1 95 ? -7.152 -10.880 19.437 1.00 93.38 95 ARG A O 1
ATOM 779 N N . LYS A 1 96 ? -7.740 -11.753 21.431 1.00 92.38 96 LYS A N 1
ATOM 780 C CA . LYS A 1 96 ? -7.716 -13.175 21.046 1.00 92.38 96 LYS A CA 1
ATOM 781 C C . LYS A 1 96 ? -9.083 -13.719 20.615 1.00 92.38 96 LYS A C 1
ATOM 783 O O . LYS A 1 96 ? -9.197 -14.911 20.362 1.00 92.38 96 LYS A O 1
ATOM 788 N N . HIS A 1 97 ? -10.112 -12.878 20.599 1.00 95.94 97 HIS A N 1
ATOM 789 C CA . HIS A 1 97 ? -11.460 -13.283 20.232 1.00 95.94 97 HIS A CA 1
ATOM 790 C C . HIS A 1 97 ? -11.560 -13.515 18.722 1.00 95.94 97 HIS A C 1
ATOM 792 O O . HIS A 1 97 ? -10.957 -12.784 17.935 1.00 95.94 97 HIS A O 1
ATOM 798 N N . GLU A 1 98 ? -12.349 -14.509 18.322 1.00 95.56 98 GLU A N 1
ATOM 799 C CA . GLU A 1 98 ? -12.487 -14.943 16.926 1.00 95.56 98 GLU A CA 1
ATOM 800 C C . GLU A 1 98 ? -13.054 -13.866 15.993 1.00 95.56 98 GLU A C 1
ATOM 802 O O . GLU A 1 98 ? -12.668 -13.818 14.835 1.00 95.56 98 GLU A O 1
ATOM 807 N N . LEU A 1 99 ? -13.877 -12.952 16.519 1.00 96.56 99 LEU A N 1
ATOM 808 C CA . LEU A 1 99 ? -14.465 -11.823 15.776 1.00 96.56 99 LEU A CA 1
ATOM 809 C C . LEU A 1 99 ? -13.496 -10.653 15.515 1.00 96.56 99 LEU A C 1
ATOM 811 O O . LEU A 1 99 ? -13.803 -9.754 14.735 1.00 96.56 99 LEU A O 1
ATOM 815 N N . VAL A 1 100 ? -12.319 -10.612 16.156 1.00 96.19 100 VAL A N 1
ATOM 816 C CA . VAL A 1 100 ? -11.366 -9.494 15.982 1.00 96.19 100 VAL A CA 1
ATOM 817 C C . VAL A 1 100 ? -10.955 -9.265 14.520 1.00 96.19 100 VAL A C 1
ATOM 819 O O . VAL A 1 100 ? -10.928 -8.104 14.104 1.00 96.19 100 VAL A O 1
ATOM 822 N N . PRO A 1 101 ? -10.612 -10.299 13.725 1.00 95.50 101 PRO A N 1
ATOM 823 C CA . PRO A 1 101 ? -10.278 -10.123 12.318 1.00 95.50 101 PRO A CA 1
ATOM 824 C C . PRO A 1 101 ? -11.411 -9.479 11.518 1.00 95.50 101 PRO A C 1
ATOM 826 O O . PRO A 1 101 ? -11.128 -8.610 10.701 1.00 95.50 101 PRO A O 1
ATOM 829 N N . GLU A 1 102 ? -12.665 -9.847 11.780 1.00 95.88 102 GLU A N 1
ATOM 830 C CA . GLU A 1 102 ? -13.835 -9.327 11.062 1.00 95.88 102 GLU A CA 1
ATOM 831 C C . GLU A 1 102 ? -14.095 -7.861 11.408 1.00 95.88 102 GLU A C 1
ATOM 833 O O . GLU A 1 102 ? -14.177 -7.027 10.508 1.00 95.88 102 GLU A O 1
ATOM 838 N N . VAL A 1 103 ? -14.080 -7.510 12.700 1.00 96.94 103 VAL A N 1
ATOM 839 C CA . VAL A 1 103 ? -14.217 -6.113 13.148 1.00 96.94 103 VAL A CA 1
ATOM 840 C C . VAL A 1 103 ? -13.119 -5.236 12.547 1.00 96.94 103 VAL A C 1
ATOM 842 O O . VAL A 1 103 ? -13.384 -4.137 12.067 1.00 96.94 103 VAL A O 1
ATOM 845 N N . CYS A 1 104 ? -11.870 -5.703 12.548 1.00 97.06 104 CYS A N 1
ATOM 846 C CA . CYS A 1 104 ? -10.765 -4.960 11.952 1.00 97.06 104 CYS A CA 1
ATOM 847 C C . CYS A 1 104 ? -10.860 -4.874 10.422 1.00 97.06 104 CYS A C 1
ATOM 849 O O . CYS A 1 104 ? -10.559 -3.818 9.868 1.00 97.06 104 CYS A O 1
ATOM 851 N N . ALA A 1 105 ? -11.256 -5.954 9.743 1.00 95.06 105 ALA A N 1
ATOM 852 C CA . ALA A 1 105 ? -11.431 -5.963 8.296 1.00 95.06 105 ALA A CA 1
ATOM 853 C C . ALA A 1 105 ? -12.501 -4.954 7.875 1.00 95.06 105 ALA A C 1
ATOM 855 O O . ALA A 1 105 ? -12.241 -4.147 6.989 1.00 95.06 105 ALA A O 1
ATOM 856 N N . GLU A 1 106 ? -13.639 -4.919 8.565 1.00 95.31 106 GLU A N 1
ATOM 857 C CA . GLU A 1 106 ? -14.716 -3.965 8.298 1.00 95.31 106 GLU A CA 1
ATOM 858 C C . GLU A 1 106 ? -14.232 -2.509 8.387 1.00 95.31 106 GLU A C 1
ATOM 860 O O . GLU A 1 106 ? -14.512 -1.699 7.505 1.00 95.31 106 GLU A O 1
ATOM 865 N N . GLN A 1 107 ? -13.403 -2.171 9.384 1.00 96.44 107 GLN A N 1
ATOM 866 C CA . GLN A 1 107 ? -12.819 -0.825 9.483 1.00 96.44 107 GLN A CA 1
ATOM 867 C C . GLN A 1 107 ? -11.932 -0.470 8.280 1.00 96.44 107 GLN A C 1
ATOM 869 O O . GLN A 1 107 ? -11.906 0.684 7.861 1.00 96.44 107 GLN A O 1
ATOM 874 N N . VAL A 1 108 ? -11.222 -1.443 7.701 1.00 95.31 108 VAL A N 1
ATOM 875 C CA . VAL A 1 108 ? -10.437 -1.243 6.470 1.00 95.31 108 VAL A CA 1
ATOM 876 C C . VAL A 1 108 ? -11.363 -1.086 5.259 1.00 95.31 108 VAL A C 1
ATOM 878 O O . VAL A 1 108 ? -11.153 -0.187 4.443 1.00 95.31 108 VAL A O 1
ATOM 881 N N . LEU A 1 109 ? -12.402 -1.920 5.156 1.00 92.88 109 LEU A N 1
ATOM 882 C CA . LEU A 1 109 ? -13.336 -1.953 4.024 1.00 92.88 109 LEU A CA 1
ATOM 883 C C . LEU A 1 109 ? -14.167 -0.682 3.875 1.00 92.88 109 LEU A C 1
ATOM 885 O O . LEU A 1 109 ? -14.488 -0.302 2.755 1.00 92.88 109 LEU A O 1
ATOM 889 N N . ARG A 1 110 ? -14.440 0.039 4.964 1.00 92.19 110 ARG A N 1
ATOM 890 C CA . ARG A 1 110 ? -15.129 1.343 4.915 1.00 92.19 110 ARG A CA 1
ATOM 891 C C . ARG A 1 110 ? -14.418 2.410 4.091 1.00 92.19 110 ARG A C 1
ATOM 893 O O . ARG A 1 110 ? -15.018 3.429 3.764 1.00 92.19 110 ARG A O 1
ATOM 900 N N . HIS A 1 111 ? -13.144 2.201 3.776 1.00 92.94 111 HIS A N 1
ATOM 901 C CA . HIS A 1 111 ? -12.399 3.085 2.893 1.00 92.94 111 HIS A CA 1
ATOM 902 C C . HIS A 1 111 ? -12.516 2.691 1.405 1.00 92.94 111 HIS A C 1
ATOM 904 O O . HIS A 1 111 ? -11.926 3.377 0.572 1.00 92.94 111 HIS A O 1
ATOM 910 N N . GLU A 1 112 ? -13.238 1.620 1.047 1.00 89.19 112 GLU A N 1
ATOM 911 C CA . GLU A 1 112 ? -13.473 1.220 -0.348 1.00 89.19 112 GLU A CA 1
ATOM 912 C C . GLU A 1 112 ? -14.597 2.035 -1.027 1.00 89.19 112 GLU A C 1
ATOM 914 O O . GLU A 1 112 ? -15.591 2.367 -0.382 1.00 89.19 112 GLU A O 1
ATOM 919 N N . PRO A 1 113 ? -14.500 2.305 -2.348 1.00 84.38 113 PRO A N 1
ATOM 920 C CA . PRO A 1 113 ? -13.303 2.195 -3.183 1.00 84.38 113 PRO A CA 1
ATOM 921 C C . PRO A 1 113 ? -12.303 3.307 -2.832 1.00 84.38 113 PRO A C 1
ATOM 923 O O . PRO A 1 113 ? -12.626 4.495 -2.848 1.00 84.38 113 PRO A O 1
ATOM 926 N N . GLY A 1 114 ? -11.067 2.929 -2.506 1.00 77.38 114 GLY A N 1
ATOM 927 C CA . GLY A 1 114 ? -10.152 3.869 -1.870 1.00 77.38 114 GLY A CA 1
ATOM 928 C C . GLY A 1 114 ? -9.275 4.660 -2.825 1.00 77.38 114 GLY A C 1
ATOM 929 O O . GLY A 1 114 ? -8.381 4.122 -3.486 1.00 77.38 114 GLY A O 1
ATOM 930 N N . THR A 1 115 ? -9.458 5.977 -2.795 1.00 85.38 115 THR A N 1
ATOM 931 C CA . THR A 1 115 ? -8.491 6.977 -3.279 1.00 85.38 115 THR A CA 1
ATOM 932 C C . THR A 1 115 ? -7.722 7.644 -2.137 1.00 85.38 115 THR A C 1
ATOM 934 O O . THR A 1 115 ? -6.630 8.161 -2.357 1.00 85.38 115 THR A O 1
ATOM 937 N N . SER A 1 116 ? -8.257 7.602 -0.913 1.00 90.56 116 SER A N 1
ATOM 938 C CA . SER A 1 116 ? -7.635 8.190 0.274 1.00 90.56 116 SER A CA 1
ATOM 939 C C . SER A 1 116 ? -6.644 7.235 0.935 1.00 90.56 116 SER A C 1
ATOM 941 O O . SER A 1 116 ? -6.961 6.079 1.214 1.00 90.56 116 SER A O 1
ATOM 943 N N . THR A 1 117 ? -5.461 7.745 1.275 1.00 91.88 117 THR A N 1
ATOM 944 C CA . THR A 1 117 ? -4.440 7.009 2.034 1.00 91.88 117 THR A CA 1
ATOM 945 C C . THR A 1 117 ? -4.798 6.813 3.508 1.00 91.88 117 THR A C 1
ATOM 947 O O . THR A 1 117 ? -4.078 6.096 4.193 1.00 91.88 117 THR A O 1
ATOM 950 N N . ALA A 1 118 ? -5.917 7.371 3.990 1.00 93.56 118 ALA A N 1
ATOM 951 C CA . ALA A 1 118 ? -6.385 7.216 5.373 1.00 93.56 118 ALA A CA 1
ATOM 952 C C . ALA A 1 118 ? -6.583 5.746 5.793 1.00 93.56 118 ALA A C 1
ATOM 954 O O . ALA A 1 118 ? -6.468 5.417 6.970 1.00 93.56 118 ALA A O 1
ATOM 955 N N . VAL A 1 119 ? -6.816 4.838 4.835 1.00 96.00 119 VAL A N 1
ATOM 956 C CA . VAL A 1 119 ? -6.867 3.392 5.102 1.00 96.00 119 VAL A CA 1
ATOM 957 C C . VAL A 1 119 ? -5.567 2.870 5.731 1.00 96.00 119 VAL A C 1
ATOM 959 O O . VAL A 1 119 ? -5.600 1.963 6.560 1.00 96.00 119 VAL A O 1
ATOM 962 N N . LEU A 1 120 ? -4.416 3.459 5.390 1.00 95.81 120 LEU A N 1
ATOM 963 C CA . LEU A 1 120 ? -3.123 3.079 5.958 1.00 95.81 120 LEU A CA 1
ATOM 964 C C . LEU A 1 120 ? -3.027 3.490 7.432 1.00 95.81 120 LEU A C 1
ATOM 966 O O . LEU A 1 120 ? -2.569 2.692 8.247 1.00 95.81 120 LEU A O 1
ATOM 970 N N . ASP A 1 121 ? -3.538 4.670 7.794 1.00 96.38 121 ASP A N 1
ATOM 971 C CA . ASP A 1 121 ? -3.607 5.121 9.190 1.00 96.38 121 ASP A CA 1
ATOM 972 C C . ASP A 1 121 ? -4.532 4.216 10.018 1.00 96.38 121 ASP A C 1
ATOM 974 O O . ASP A 1 121 ? -4.208 3.857 11.155 1.00 96.38 121 ASP A O 1
ATOM 978 N N . THR A 1 122 ? -5.653 3.782 9.427 1.00 97.19 122 THR A N 1
ATOM 979 C CA . THR A 1 122 ? -6.560 2.784 10.014 1.00 97.19 122 THR A CA 1
ATOM 980 C C . THR A 1 122 ? -5.841 1.457 10.261 1.00 97.19 122 THR A C 1
ATOM 982 O O . THR A 1 122 ? -5.922 0.914 11.365 1.00 97.19 122 THR A O 1
ATOM 985 N N . ILE A 1 123 ? -5.077 0.947 9.289 1.00 97.25 123 ILE A N 1
ATOM 986 C CA . ILE A 1 123 ? -4.294 -0.289 9.453 1.00 97.25 123 ILE A CA 1
ATOM 987 C C . ILE A 1 123 ? -3.216 -0.129 10.537 1.00 97.25 123 ILE A C 1
ATOM 989 O O . ILE A 1 123 ? -3.015 -1.040 11.345 1.00 97.25 123 ILE A O 1
ATOM 993 N N . GLU A 1 124 ? -2.544 1.021 10.613 1.00 96.75 124 GLU A N 1
ATOM 994 C CA . GLU A 1 124 ? -1.584 1.304 11.684 1.00 96.75 124 GLU A CA 1
ATOM 995 C C . GLU A 1 124 ? -2.260 1.347 13.063 1.00 96.75 124 GLU A C 1
ATOM 997 O O . GLU A 1 124 ? -1.724 0.814 14.041 1.00 96.75 124 GLU A O 1
ATOM 1002 N N . ALA A 1 125 ? -3.457 1.928 13.157 1.00 97.75 125 ALA A N 1
ATOM 1003 C CA . ALA A 1 125 ? -4.244 1.957 14.384 1.00 97.75 125 ALA A CA 1
ATOM 1004 C C . ALA A 1 125 ? -4.700 0.549 14.812 1.00 97.75 125 ALA A C 1
ATOM 1006 O O . ALA A 1 125 ? -4.550 0.191 15.984 1.00 97.75 125 ALA A O 1
ATOM 1007 N N . ILE A 1 126 ? -5.141 -0.284 13.863 1.00 97.62 126 ILE A N 1
ATOM 1008 C CA . ILE A 1 126 ? -5.405 -1.715 14.083 1.00 97.62 126 ILE A CA 1
ATOM 1009 C C . ILE A 1 126 ? -4.148 -2.413 14.607 1.00 97.62 126 ILE A C 1
ATOM 1011 O O . ILE A 1 126 ? -4.217 -3.170 15.577 1.00 97.62 126 ILE A O 1
ATOM 1015 N N . GLY A 1 127 ? -2.985 -2.133 14.016 1.00 96.06 127 GLY A N 1
ATOM 1016 C CA . GLY A 1 127 ? -1.717 -2.699 14.459 1.00 96.06 127 GLY A CA 1
ATOM 1017 C C . GLY A 1 127 ? -1.364 -2.341 15.895 1.00 96.06 127 GLY A C 1
ATOM 1018 O O . GLY A 1 127 ? -0.939 -3.217 16.648 1.00 96.06 127 GLY A O 1
ATOM 1019 N N . ARG A 1 128 ? -1.617 -1.103 16.327 1.00 96.69 128 ARG A N 1
ATOM 1020 C CA . ARG A 1 128 ? -1.459 -0.710 17.736 1.00 96.69 128 ARG A CA 1
ATOM 1021 C C . ARG A 1 128 ? -2.420 -1.480 18.647 1.00 96.69 128 ARG A C 1
ATOM 1023 O O . ARG A 1 128 ? -1.976 -2.069 19.634 1.00 96.69 128 ARG A O 1
ATOM 1030 N N . ALA A 1 129 ? -3.701 -1.559 18.284 1.00 95.88 129 ALA A N 1
ATOM 1031 C CA . ALA A 1 129 ? -4.714 -2.267 19.070 1.00 95.88 129 ALA A CA 1
ATOM 1032 C C . ALA A 1 129 ? -4.405 -3.771 19.214 1.00 95.88 129 ALA A C 1
ATOM 1034 O O . ALA A 1 129 ? -4.538 -4.341 20.303 1.00 95.88 129 ALA A O 1
ATOM 1035 N N . ARG A 1 130 ? -3.915 -4.398 18.138 1.00 94.62 130 ARG A N 1
ATOM 1036 C CA . ARG A 1 130 ? -3.570 -5.828 18.052 1.00 94.62 130 ARG A CA 1
ATOM 1037 C C . ARG A 1 130 ? -2.114 -6.159 18.389 1.00 94.62 130 ARG A C 1
ATOM 1039 O O . ARG A 1 130 ? -1.712 -7.305 18.232 1.00 94.62 130 ARG A O 1
ATOM 1046 N N . LYS A 1 131 ? -1.308 -5.190 18.839 1.00 93.00 131 LYS A N 1
ATOM 1047 C CA . LYS A 1 131 ? 0.137 -5.372 19.100 1.00 93.00 131 LYS A CA 1
ATOM 1048 C C . LYS A 1 131 ? 0.908 -5.979 17.909 1.00 93.00 131 LYS A C 1
ATOM 1050 O O . LYS A 1 131 ? 1.812 -6.786 18.090 1.00 93.00 131 LYS A O 1
ATOM 1055 N N . GLY A 1 132 ? 0.544 -5.588 16.691 1.00 86.94 132 GLY A N 1
ATOM 1056 C CA . GLY A 1 132 ? 1.181 -6.026 15.446 1.00 86.94 132 GLY A CA 1
ATOM 1057 C C . GLY A 1 132 ? 0.640 -7.334 14.858 1.00 86.94 132 GLY A C 1
ATOM 1058 O O . GLY A 1 132 ? 0.951 -7.647 13.708 1.00 86.94 132 GLY A O 1
ATOM 1059 N N . GLU A 1 133 ? -0.200 -8.081 15.579 1.00 88.50 133 GLU A N 1
ATOM 1060 C CA . GLU A 1 133 ? -0.727 -9.361 15.099 1.00 88.50 133 GLU A CA 1
ATOM 1061 C C . GLU A 1 133 ? -1.646 -9.186 13.876 1.00 88.50 133 GLU A C 1
ATOM 1063 O O . GLU A 1 133 ? -2.590 -8.392 13.879 1.00 88.50 133 GLU A O 1
ATOM 1068 N N . GLY A 1 134 ? -1.375 -9.945 12.808 1.00 85.94 134 GLY A N 1
ATOM 1069 C CA . GLY A 1 134 ? -2.204 -9.987 11.596 1.00 85.94 134 GLY A CA 1
ATOM 1070 C C . GLY A 1 134 ? -2.156 -8.737 10.704 1.00 85.94 134 GLY A C 1
ATOM 1071 O O . GLY A 1 134 ? -2.849 -8.697 9.693 1.00 85.94 134 GLY A O 1
ATOM 1072 N N . VAL A 1 135 ? -1.331 -7.733 11.024 1.00 92.44 135 VAL A N 1
ATOM 1073 C CA . VAL A 1 135 ? -1.272 -6.448 10.293 1.00 92.44 135 VAL A CA 1
ATOM 1074 C C . VAL A 1 135 ? -0.788 -6.600 8.850 1.00 92.44 135 VAL A C 1
ATOM 1076 O O . VAL A 1 135 ? -1.241 -5.886 7.953 1.00 92.44 135 VAL A O 1
ATOM 1079 N N . THR A 1 136 ? 0.120 -7.547 8.604 1.00 94.00 136 THR A N 1
ATOM 1080 C CA . THR A 1 136 ? 0.610 -7.859 7.254 1.00 94.00 136 THR A CA 1
ATOM 1081 C C . THR A 1 136 ? -0.528 -8.278 6.325 1.00 94.00 136 THR A C 1
ATOM 1083 O O . THR A 1 136 ? -0.529 -7.880 5.163 1.00 94.00 136 THR A O 1
ATOM 1086 N N . GLY A 1 137 ? -1.520 -9.014 6.841 1.00 94.88 137 GLY A N 1
ATOM 1087 C CA . GLY A 1 137 ? -2.666 -9.480 6.060 1.00 94.88 137 GLY A CA 1
ATOM 1088 C C . GLY A 1 137 ? -3.498 -8.336 5.481 1.00 94.88 137 GLY A C 1
ATOM 1089 O O . GLY A 1 137 ? -3.901 -8.410 4.326 1.00 94.88 137 GLY A O 1
ATOM 1090 N N . TYR A 1 138 ? -3.682 -7.240 6.227 1.00 95.44 138 TYR A N 1
ATOM 1091 C CA . TYR A 1 138 ? -4.441 -6.085 5.733 1.00 95.44 138 TYR A CA 1
ATOM 1092 C C . TYR A 1 138 ? -3.723 -5.363 4.594 1.00 95.44 138 TYR A C 1
ATOM 1094 O O . TYR A 1 138 ? -4.339 -5.075 3.575 1.00 95.44 138 TYR A O 1
ATOM 1102 N N . HIS A 1 139 ? -2.413 -5.130 4.719 1.00 96.12 139 HIS A N 1
ATOM 1103 C CA . HIS A 1 139 ? -1.627 -4.521 3.643 1.00 96.12 139 HIS A CA 1
ATOM 1104 C C . HIS A 1 139 ? -1.603 -5.399 2.389 1.00 96.12 139 HIS A C 1
ATOM 1106 O O . HIS A 1 139 ? -1.743 -4.879 1.289 1.00 96.12 139 HIS A O 1
ATOM 1112 N N . VAL A 1 140 ? -1.467 -6.719 2.553 1.00 95.44 140 VAL A N 1
ATOM 1113 C CA . VAL A 1 140 ? -1.572 -7.685 1.449 1.00 95.44 140 VAL A CA 1
ATOM 1114 C C . VAL A 1 140 ? -2.949 -7.605 0.784 1.00 95.44 140 VAL A C 1
ATOM 1116 O O . VAL A 1 140 ? -3.024 -7.476 -0.433 1.00 95.44 140 VAL A O 1
ATOM 1119 N N . GLY A 1 141 ? -4.026 -7.548 1.571 1.00 94.06 141 GLY A N 1
ATOM 1120 C CA . GLY A 1 141 ? -5.384 -7.383 1.052 1.00 94.06 141 GLY A CA 1
ATOM 1121 C C . GLY A 1 141 ? -5.585 -6.109 0.220 1.00 94.06 141 GLY A C 1
ATOM 1122 O O . GLY A 1 141 ? -6.371 -6.127 -0.726 1.00 94.06 141 GLY A O 1
ATOM 1123 N N . LEU A 1 142 ? -4.851 -5.025 0.508 1.00 94.88 142 LEU A N 1
ATOM 1124 C CA . LEU A 1 142 ? -4.857 -3.823 -0.338 1.00 94.88 142 LEU A CA 1
ATOM 1125 C C . LEU A 1 142 ? -4.215 -4.078 -1.711 1.00 94.88 142 LEU A C 1
ATOM 1127 O O . LEU A 1 142 ? -4.667 -3.518 -2.708 1.00 94.88 142 LEU A O 1
ATOM 1131 N N . LEU A 1 143 ? -3.174 -4.916 -1.780 1.00 94.56 143 LEU A N 1
ATOM 1132 C CA . LEU A 1 143 ? -2.467 -5.242 -3.026 1.00 94.56 143 LEU A CA 1
ATOM 1133 C C . LEU A 1 143 ? -3.309 -6.104 -3.965 1.00 94.56 143 LEU A C 1
ATOM 1135 O O . LEU A 1 143 ? -3.298 -5.869 -5.172 1.00 94.56 143 LEU A O 1
ATOM 1139 N N . ASP A 1 144 ? -4.045 -7.062 -3.405 1.00 91.25 144 ASP A N 1
ATOM 1140 C CA . ASP A 1 144 ? -4.841 -8.033 -4.165 1.00 91.25 144 ASP A CA 1
ATOM 1141 C C . ASP A 1 144 ? -6.121 -7.438 -4.762 1.00 91.25 144 ASP A C 1
ATOM 1143 O O . ASP A 1 144 ? -6.727 -8.019 -5.662 1.00 91.25 144 ASP A O 1
ATOM 1147 N N . ARG A 1 145 ? -6.553 -6.273 -4.271 1.00 88.19 145 ARG A N 1
ATOM 1148 C CA . ARG A 1 145 ? -7.831 -5.665 -4.639 1.00 88.19 145 ARG A CA 1
ATOM 1149 C C . ARG A 1 145 ? -7.645 -4.533 -5.657 1.00 88.19 145 ARG A C 1
ATOM 1151 O O . ARG A 1 145 ? -7.097 -3.478 -5.319 1.00 88.19 145 ARG A O 1
ATOM 1158 N N . PRO A 1 146 ? -8.168 -4.681 -6.893 1.00 83.31 146 PRO A N 1
ATOM 1159 C CA . PRO A 1 146 ? -8.091 -3.652 -7.931 1.00 83.31 146 PRO A CA 1
ATOM 1160 C C . PRO A 1 146 ? -8.744 -2.318 -7.545 1.00 83.31 146 PRO A C 1
ATOM 1162 O O . PRO A 1 146 ? -8.324 -1.279 -8.054 1.00 83.31 146 PRO A O 1
ATOM 1165 N N . ALA A 1 147 ? -9.733 -2.355 -6.643 1.00 88.94 147 ALA A N 1
ATOM 1166 C CA . ALA A 1 147 ? -10.491 -1.198 -6.167 1.00 88.94 147 ALA A CA 1
ATOM 1167 C C . ALA A 1 147 ? -9.634 -0.131 -5.464 1.00 88.94 147 ALA A C 1
ATOM 1169 O O . ALA A 1 147 ? -10.018 1.037 -5.450 1.00 88.94 147 ALA A O 1
ATOM 1170 N N . TRP A 1 148 ? -8.474 -0.501 -4.913 1.00 93.62 148 TRP A N 1
ATOM 1171 C CA . TRP A 1 148 ? -7.556 0.469 -4.318 1.00 93.62 148 TRP A CA 1
ATOM 1172 C C . TRP A 1 148 ? -6.730 1.175 -5.383 1.00 93.62 148 TRP A C 1
ATOM 1174 O O . TRP A 1 148 ? -6.255 0.567 -6.344 1.00 93.62 148 TRP A O 1
ATOM 1184 N N . SER A 1 149 ? -6.527 2.475 -5.198 1.00 94.81 149 SER A N 1
ATOM 1185 C CA . SER A 1 149 ? -5.656 3.252 -6.074 1.00 94.81 149 SER A CA 1
ATOM 1186 C C . SER A 1 149 ? -4.193 2.787 -6.009 1.00 94.81 149 SER A C 1
ATOM 1188 O O . SER A 1 149 ? -3.719 2.259 -4.998 1.00 94.81 149 SER A O 1
ATOM 1190 N N . TYR A 1 150 ? -3.453 3.028 -7.094 1.00 95.31 150 TYR A N 1
ATOM 1191 C CA . TYR A 1 150 ? -2.030 2.700 -7.182 1.00 95.31 150 TYR A CA 1
ATOM 1192 C C . TYR A 1 150 ? -1.188 3.277 -6.023 1.00 95.31 150 TYR A C 1
ATOM 1194 O O . TYR A 1 150 ? -0.431 2.506 -5.432 1.00 95.31 150 TYR A O 1
ATOM 1202 N N . PRO A 1 151 ? -1.324 4.563 -5.617 1.00 95.94 151 PRO A N 1
ATOM 1203 C CA . PRO A 1 151 ? -0.550 5.103 -4.495 1.00 95.94 151 PRO A CA 1
ATOM 1204 C C . PRO A 1 151 ? -0.740 4.325 -3.188 1.00 95.94 151 PRO A C 1
ATOM 1206 O O . PRO A 1 151 ? 0.229 4.082 -2.471 1.00 95.94 151 PRO A O 1
ATOM 1209 N N . ILE A 1 152 ? -1.967 3.874 -2.903 1.00 96.69 152 ILE A N 1
ATOM 1210 C CA . ILE A 1 152 ? -2.269 3.060 -1.718 1.00 96.69 152 ILE A CA 1
ATOM 1211 C C . ILE A 1 152 ? -1.583 1.700 -1.827 1.00 96.69 152 ILE A C 1
ATOM 1213 O O . ILE A 1 152 ? -0.900 1.289 -0.891 1.00 96.69 152 ILE A O 1
ATOM 1217 N N . ARG A 1 153 ? -1.712 1.019 -2.974 1.00 96.38 153 ARG A N 1
ATOM 1218 C CA . ARG A 1 153 ? -1.054 -0.276 -3.197 1.00 96.38 153 ARG A CA 1
ATOM 1219 C C . ARG A 1 153 ? 0.466 -0.174 -3.101 1.00 96.38 153 ARG A C 1
ATOM 1221 O O . ARG A 1 153 ? 1.093 -1.010 -2.460 1.00 96.38 153 ARG A O 1
ATOM 1228 N N . LYS A 1 154 ? 1.067 0.864 -3.685 1.00 96.56 154 LYS A N 1
ATOM 1229 C CA . LYS A 1 154 ? 2.509 1.116 -3.596 1.00 96.56 154 LYS A CA 1
ATOM 1230 C C . LYS A 1 154 ? 2.960 1.230 -2.138 1.00 96.56 154 LYS A C 1
ATOM 1232 O O . LYS A 1 154 ? 3.835 0.476 -1.720 1.00 96.56 154 LYS A O 1
ATOM 1237 N N . LEU A 1 155 ? 2.329 2.111 -1.361 1.00 96.75 155 LEU A N 1
ATOM 1238 C CA . LEU A 1 155 ? 2.658 2.308 0.054 1.00 96.75 155 LEU A CA 1
ATOM 1239 C C . LEU A 1 155 ? 2.412 1.038 0.879 1.00 96.75 155 LEU A C 1
ATOM 1241 O O . LEU A 1 155 ? 3.224 0.685 1.735 1.00 96.75 155 LEU A O 1
ATOM 1245 N N . ALA A 1 156 ? 1.327 0.313 0.597 1.00 96.56 156 ALA A N 1
ATOM 1246 C CA . ALA A 1 156 ? 1.039 -0.948 1.262 1.00 96.56 156 ALA A CA 1
ATOM 1247 C C . ALA A 1 156 ? 2.142 -1.980 1.006 1.00 96.56 156 ALA A C 1
ATOM 1249 O O . ALA A 1 156 ? 2.629 -2.607 1.947 1.00 96.56 156 ALA A O 1
ATOM 1250 N N . PHE A 1 157 ? 2.595 -2.108 -0.243 1.00 97.50 157 PHE A N 1
ATOM 1251 C CA . PHE A 1 157 ? 3.690 -3.001 -0.600 1.00 97.50 157 PHE A CA 1
ATOM 1252 C C . PHE A 1 157 ? 5.002 -2.578 0.058 1.00 97.50 157 PHE A C 1
ATOM 1254 O O . PHE A 1 157 ? 5.707 -3.431 0.584 1.00 97.50 157 PHE A O 1
ATOM 1261 N N . GLU A 1 158 ? 5.326 -1.285 0.100 1.00 96.50 158 GLU A N 1
ATOM 1262 C CA . GLU A 1 158 ? 6.527 -0.785 0.782 1.00 96.50 158 GLU A CA 1
ATOM 1263 C C . GLU A 1 158 ? 6.559 -1.203 2.261 1.00 96.50 158 GLU A C 1
ATOM 1265 O O . GLU A 1 158 ? 7.596 -1.679 2.735 1.00 96.50 158 GLU A O 1
ATOM 1270 N N . LYS A 1 159 ? 5.414 -1.132 2.956 1.00 95.81 159 LYS A N 1
ATOM 1271 C CA . LYS A 1 159 ? 5.272 -1.519 4.371 1.00 95.81 159 LYS A CA 1
ATOM 1272 C C . LYS A 1 159 ? 5.515 -3.009 4.622 1.00 95.81 159 LYS A C 1
ATOM 1274 O O . LYS A 1 159 ? 6.082 -3.351 5.658 1.00 95.81 159 LYS A O 1
ATOM 1279 N N . VAL A 1 160 ? 5.116 -3.895 3.702 1.00 95.38 160 VAL A N 1
ATOM 1280 C CA . VAL A 1 160 ? 5.232 -5.357 3.901 1.00 95.38 160 VAL A CA 1
ATOM 1281 C C . VAL A 1 160 ? 6.306 -6.041 3.066 1.00 95.38 160 VAL A C 1
ATOM 1283 O O . VAL A 1 160 ? 6.629 -7.193 3.322 1.00 95.38 160 VAL A O 1
ATOM 1286 N N . SER A 1 161 ? 6.915 -5.363 2.096 1.00 94.56 161 SER A N 1
ATOM 1287 C CA . SER A 1 161 ? 7.830 -5.978 1.122 1.00 94.56 161 SER A CA 1
ATOM 1288 C C . SER A 1 161 ? 8.918 -6.841 1.767 1.00 94.56 161 SER A C 1
ATOM 1290 O O . SER A 1 161 ? 9.185 -7.940 1.294 1.00 94.56 161 SER A O 1
ATOM 1292 N N . LYS A 1 162 ? 9.513 -6.387 2.875 1.00 93.69 162 LYS A N 1
ATOM 1293 C CA . LYS A 1 162 ? 10.593 -7.095 3.581 1.00 93.69 162 LYS A CA 1
ATOM 1294 C C . LYS A 1 162 ? 10.133 -8.338 4.348 1.00 93.69 162 LYS A C 1
ATOM 1296 O O . LYS A 1 162 ? 10.970 -9.179 4.651 1.00 93.69 162 LYS A O 1
ATOM 1301 N N . THR A 1 163 ? 8.848 -8.449 4.679 1.00 93.19 163 THR A N 1
ATOM 1302 C CA . THR A 1 163 ? 8.286 -9.601 5.404 1.00 93.19 163 THR 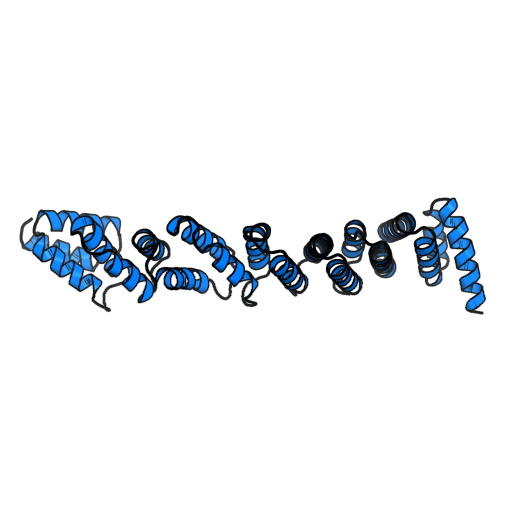A CA 1
ATOM 1303 C C . THR A 1 163 ? 7.694 -10.651 4.466 1.00 93.19 163 THR A C 1
ATOM 1305 O O . THR A 1 163 ? 7.414 -11.770 4.891 1.00 93.19 163 THR A O 1
ATOM 1308 N N . LEU A 1 164 ? 7.507 -10.311 3.188 1.00 95.31 164 LEU A N 1
ATOM 1309 C CA . LEU A 1 164 ? 6.998 -11.221 2.171 1.00 95.31 164 LEU A CA 1
ATOM 1310 C C . LEU A 1 164 ? 8.077 -12.192 1.679 1.00 95.31 164 LEU A C 1
ATOM 1312 O O . LEU A 1 164 ? 9.245 -11.837 1.520 1.00 95.31 164 LEU A O 1
ATOM 1316 N N . SER A 1 165 ? 7.650 -13.410 1.339 1.00 95.75 165 SER A N 1
ATOM 1317 C CA . SER A 1 165 ? 8.498 -14.375 0.636 1.00 95.75 165 SER A CA 1
ATOM 1318 C C . SER A 1 165 ? 8.871 -13.879 -0.765 1.00 95.75 165 SER A C 1
ATOM 1320 O O . SER A 1 165 ? 8.163 -13.072 -1.372 1.00 95.75 165 SER A O 1
ATOM 1322 N N . ASP A 1 166 ? 9.944 -14.421 -1.340 1.00 96.00 166 ASP A N 1
ATOM 1323 C CA . ASP A 1 166 ? 10.357 -14.107 -2.716 1.00 96.00 166 ASP A CA 1
ATOM 1324 C C . ASP A 1 166 ? 9.267 -14.418 -3.742 1.00 96.00 166 ASP A C 1
ATOM 1326 O O . ASP A 1 166 ? 9.122 -13.708 -4.734 1.00 96.00 166 ASP A O 1
ATOM 1330 N N . GLY A 1 167 ? 8.464 -15.461 -3.514 1.00 96.38 167 GLY A N 1
ATOM 1331 C CA . GLY A 1 167 ? 7.304 -15.770 -4.351 1.00 96.38 167 GLY A CA 1
ATOM 1332 C C . GLY A 1 167 ? 6.302 -14.617 -4.395 1.00 96.38 167 GLY A C 1
ATOM 1333 O O . GLY A 1 167 ? 5.953 -14.147 -5.479 1.00 96.38 167 GLY A O 1
ATOM 1334 N N . LEU A 1 168 ? 5.904 -14.117 -3.223 1.00 95.75 168 LEU A N 1
ATOM 1335 C CA . LEU A 1 168 ? 4.946 -13.017 -3.104 1.00 95.75 168 LEU A CA 1
ATOM 1336 C C . LEU A 1 168 ? 5.535 -11.688 -3.578 1.00 95.75 168 LEU A C 1
ATOM 1338 O O . LEU A 1 168 ? 4.872 -10.956 -4.306 1.00 95.75 168 LEU A O 1
ATOM 1342 N N . ARG A 1 169 ? 6.803 -11.394 -3.265 1.00 97.06 169 ARG A N 1
ATOM 1343 C CA . ARG A 1 169 ? 7.485 -10.207 -3.805 1.00 97.06 169 ARG A CA 1
ATOM 1344 C C . ARG A 1 169 ? 7.497 -10.211 -5.330 1.00 97.06 169 ARG A C 1
ATOM 1346 O O . ARG A 1 169 ? 7.127 -9.215 -5.943 1.00 97.06 169 ARG A O 1
ATOM 1353 N N . ARG A 1 170 ? 7.863 -11.339 -5.955 1.00 96.81 170 ARG A N 1
ATOM 1354 C CA . ARG A 1 170 ? 7.836 -11.480 -7.421 1.00 96.81 170 ARG A CA 1
ATOM 1355 C C . ARG A 1 170 ? 6.439 -11.256 -7.993 1.00 96.81 170 ARG A C 1
ATOM 1357 O O . ARG A 1 170 ? 6.318 -10.623 -9.039 1.00 96.81 170 ARG A O 1
ATOM 1364 N N . HIS A 1 171 ? 5.408 -11.774 -7.326 1.00 96.31 171 HIS A N 1
ATOM 1365 C CA . HIS A 1 171 ? 4.019 -11.562 -7.719 1.00 96.31 171 HIS A CA 1
ATOM 1366 C C . HIS A 1 171 ? 3.647 -10.071 -7.670 1.00 96.31 171 HIS A C 1
ATOM 1368 O O . HIS A 1 171 ? 3.276 -9.509 -8.700 1.00 96.31 171 HIS A O 1
ATOM 1374 N N . TYR A 1 172 ? 3.842 -9.399 -6.533 1.00 97.38 172 TYR A N 1
ATOM 1375 C CA . TYR A 1 172 ? 3.426 -8.003 -6.377 1.00 97.38 172 TYR A CA 1
ATOM 1376 C C . TYR A 1 172 ? 4.250 -7.007 -7.189 1.00 97.38 172 TYR A C 1
ATOM 1378 O O . TYR A 1 172 ? 3.683 -6.037 -7.682 1.00 97.38 172 TYR A O 1
ATOM 1386 N N . TYR A 1 173 ? 5.539 -7.265 -7.443 1.00 97.69 173 TYR A N 1
ATOM 1387 C CA . TYR A 1 173 ? 6.292 -6.460 -8.412 1.00 97.69 173 TYR A CA 1
ATOM 1388 C C . TYR A 1 173 ? 5.640 -6.484 -9.798 1.00 97.69 173 TYR A C 1
ATOM 1390 O O . TYR A 1 173 ? 5.580 -5.454 -10.461 1.00 97.69 173 TYR A O 1
ATOM 1398 N N . ARG A 1 174 ? 5.110 -7.635 -10.236 1.00 96.94 174 ARG A N 1
ATOM 1399 C CA . ARG A 1 174 ? 4.394 -7.736 -11.517 1.00 96.94 174 ARG A CA 1
ATOM 1400 C C . ARG A 1 174 ? 3.039 -7.041 -11.467 1.00 96.94 174 ARG A C 1
ATOM 1402 O O . ARG A 1 174 ? 2.705 -6.356 -12.427 1.00 96.94 174 ARG A O 1
ATOM 1409 N N . VAL A 1 175 ? 2.285 -7.203 -10.378 1.00 95.75 175 VAL A N 1
ATOM 1410 C CA . VAL A 1 175 ? 0.986 -6.533 -10.188 1.00 95.75 175 VAL A CA 1
ATOM 1411 C C . VAL A 1 175 ? 1.154 -5.018 -10.268 1.00 95.75 175 VAL A C 1
ATOM 1413 O O . VAL A 1 175 ? 0.512 -4.378 -11.093 1.00 95.75 175 VAL A O 1
ATOM 1416 N N . LEU A 1 176 ? 2.075 -4.455 -9.483 1.00 97.19 176 LEU A N 1
ATOM 1417 C CA . LEU A 1 176 ? 2.325 -3.013 -9.450 1.00 97.19 176 LEU A CA 1
ATOM 1418 C C . LEU A 1 176 ? 2.932 -2.496 -10.758 1.00 97.19 176 LEU A C 1
ATOM 1420 O O . LEU A 1 176 ? 2.610 -1.393 -11.186 1.00 97.19 176 LEU A O 1
ATOM 1424 N N . PHE A 1 177 ? 3.766 -3.293 -11.434 1.00 97.31 177 PHE A N 1
ATOM 1425 C CA . PHE A 1 177 ? 4.279 -2.938 -12.758 1.00 97.31 177 PHE A CA 1
ATOM 1426 C C . PHE A 1 177 ? 3.167 -2.823 -13.809 1.00 97.31 177 PHE A C 1
ATOM 1428 O O . PHE A 1 177 ? 3.245 -1.983 -14.702 1.00 97.31 177 PHE A O 1
ATOM 1435 N N . HIS A 1 178 ? 2.168 -3.705 -13.739 1.00 95.69 178 HIS A N 1
ATOM 1436 C CA . HIS A 1 178 ? 1.061 -3.774 -14.693 1.00 95.69 178 HIS A CA 1
ATOM 1437 C C . HIS A 1 178 ? -0.128 -2.884 -14.327 1.00 95.69 178 HIS A C 1
ATOM 1439 O O . HIS A 1 178 ? -1.123 -2.862 -15.052 1.00 95.69 178 HIS A O 1
ATOM 1445 N N . ASP A 1 179 ? -0.026 -2.133 -13.237 1.00 94.88 179 ASP A N 1
ATOM 1446 C CA . ASP A 1 179 ? -1.026 -1.151 -12.869 1.00 94.88 179 ASP A CA 1
ATOM 1447 C C . ASP A 1 179 ? -1.064 -0.017 -13.902 1.00 94.88 179 ASP A C 1
ATOM 1449 O O . ASP A 1 179 ? -0.058 0.638 -14.177 1.00 94.88 179 ASP A O 1
ATOM 1453 N N . ARG A 1 180 ? -2.248 0.226 -14.471 1.00 91.38 180 ARG A N 1
ATOM 1454 C CA . ARG A 1 180 ? -2.469 1.255 -15.499 1.00 91.38 180 ARG A CA 1
ATOM 1455 C C . ARG A 1 180 ? -2.115 2.671 -15.035 1.00 91.38 180 ARG A C 1
ATOM 1457 O O . ARG A 1 180 ? -1.864 3.529 -15.871 1.00 91.38 180 ARG A O 1
ATOM 1464 N N . HIS A 1 181 ? -2.144 2.912 -13.724 1.00 92.81 181 HIS A N 1
ATOM 1465 C CA . HIS A 1 181 ? -1.880 4.217 -13.119 1.00 92.81 181 HIS A CA 1
ATOM 1466 C C . HIS A 1 181 ? -0.467 4.320 -12.536 1.00 92.81 181 HIS A C 1
ATOM 1468 O O . HIS A 1 181 ? -0.128 5.352 -11.956 1.00 92.81 181 HIS A O 1
ATOM 1474 N N . ALA A 1 182 ? 0.361 3.276 -12.666 1.00 95.44 182 ALA A N 1
ATOM 1475 C CA . ALA A 1 182 ? 1.738 3.314 -12.194 1.00 95.44 182 ALA A CA 1
ATOM 1476 C C . ALA A 1 182 ? 2.585 4.272 -13.049 1.00 95.44 182 ALA A C 1
ATOM 1478 O O . ALA A 1 182 ? 2.672 4.093 -14.270 1.00 95.44 182 ALA A O 1
ATOM 1479 N N . PRO A 1 183 ? 3.288 5.240 -12.432 1.00 95.94 183 PRO A N 1
ATOM 1480 C CA . PRO A 1 183 ? 4.280 6.043 -13.126 1.00 95.94 183 PRO A CA 1
ATOM 1481 C C . PRO A 1 183 ? 5.368 5.163 -13.744 1.00 95.94 183 PRO A C 1
ATOM 1483 O O . PRO A 1 183 ? 5.823 4.184 -13.145 1.00 95.94 183 PRO A O 1
ATOM 1486 N N . ALA A 1 184 ? 5.847 5.540 -14.927 1.00 94.25 184 ALA A N 1
ATOM 1487 C CA . ALA A 1 184 ? 6.858 4.765 -15.640 1.00 94.25 184 ALA A CA 1
ATOM 1488 C C . ALA A 1 184 ? 8.169 4.596 -14.841 1.00 94.25 184 ALA A C 1
ATOM 1490 O O . ALA A 1 184 ? 8.786 3.531 -14.884 1.00 94.25 184 ALA A O 1
ATOM 1491 N N . GLY A 1 185 ? 8.553 5.601 -14.045 1.00 95.19 185 GLY A N 1
ATOM 1492 C CA . GLY A 1 185 ? 9.700 5.510 -13.134 1.00 95.19 185 GLY A CA 1
ATOM 1493 C C . GLY A 1 185 ? 9.537 4.421 -12.066 1.00 95.19 185 GLY A C 1
ATOM 1494 O O . GLY A 1 185 ? 10.465 3.651 -11.820 1.00 95.19 185 GLY A O 1
ATOM 1495 N N . ASP A 1 186 ? 8.338 4.276 -11.498 1.00 97.19 186 ASP A N 1
ATOM 1496 C CA . ASP A 1 186 ? 8.060 3.206 -10.537 1.00 97.19 186 ASP A CA 1
ATOM 1497 C C . ASP A 1 186 ? 8.075 1.831 -11.217 1.00 97.19 186 ASP A C 1
ATOM 1499 O O . ASP A 1 186 ? 8.655 0.880 -10.693 1.00 97.19 186 ASP A O 1
ATOM 1503 N N . ARG A 1 187 ? 7.514 1.726 -12.430 1.00 97.19 187 ARG A N 1
ATOM 1504 C CA . ARG A 1 187 ? 7.588 0.500 -13.239 1.00 97.19 187 ARG A CA 1
ATOM 1505 C C . ARG A 1 187 ? 9.033 0.082 -13.504 1.00 97.19 187 ARG A C 1
ATOM 1507 O O . ARG A 1 187 ? 9.356 -1.099 -13.388 1.00 97.19 187 ARG A O 1
ATOM 1514 N N . SER A 1 188 ? 9.915 1.035 -13.798 1.00 96.62 188 SER A N 1
ATOM 1515 C CA . SER A 1 188 ? 11.352 0.773 -13.914 1.00 96.62 188 SER A CA 1
ATOM 1516 C C . SER A 1 188 ? 11.930 0.188 -12.623 1.00 96.62 188 SER A C 1
ATOM 1518 O O . SER A 1 188 ? 12.618 -0.831 -12.666 1.00 96.62 188 SER A O 1
ATOM 1520 N N . ALA A 1 189 ? 11.613 0.784 -11.469 1.00 96.94 189 ALA A N 1
ATOM 1521 C CA . ALA A 1 189 ? 12.085 0.301 -10.173 1.00 96.94 189 ALA A CA 1
ATOM 1522 C C . ALA A 1 189 ? 11.554 -1.106 -9.845 1.00 96.94 189 ALA A C 1
ATOM 1524 O O . ALA A 1 189 ? 12.269 -1.930 -9.272 1.00 96.94 189 ALA A O 1
ATOM 1525 N N . TYR A 1 190 ? 10.314 -1.427 -10.220 1.00 97.44 190 TYR A N 1
ATOM 1526 C CA . TYR A 1 190 ? 9.767 -2.775 -10.049 1.00 97.44 190 TYR A CA 1
ATOM 1527 C C . TYR A 1 190 ? 10.439 -3.799 -10.965 1.00 97.44 190 TYR A C 1
ATOM 1529 O O . TYR A 1 190 ? 10.699 -4.917 -10.521 1.00 97.44 190 TYR A O 1
ATOM 1537 N N . ALA A 1 191 ? 10.771 -3.433 -12.206 1.00 97.62 191 ALA A N 1
ATOM 1538 C CA . ALA A 1 191 ? 11.541 -4.292 -13.104 1.00 97.62 191 ALA A CA 1
ATOM 1539 C C . ALA A 1 191 ? 12.951 -4.566 -12.554 1.00 97.62 191 ALA A C 1
ATOM 1541 O O . ALA A 1 191 ? 13.371 -5.724 -12.501 1.00 97.62 191 ALA A O 1
ATOM 1542 N N . GLU A 1 192 ? 13.637 -3.529 -12.067 1.00 97.38 192 GLU A N 1
ATOM 1543 C CA . GLU A 1 192 ? 14.958 -3.637 -11.439 1.00 97.38 192 GLU A CA 1
ATOM 1544 C C . GLU A 1 192 ? 14.924 -4.546 -10.202 1.00 97.38 192 GLU A C 1
ATOM 1546 O O . GLU A 1 192 ? 15.688 -5.507 -10.095 1.00 97.38 192 GLU A O 1
ATOM 1551 N N . ASN A 1 193 ? 14.004 -4.289 -9.269 1.00 96.81 193 ASN A N 1
ATOM 1552 C CA . ASN A 1 193 ? 13.899 -5.085 -8.049 1.00 96.81 193 ASN A CA 1
ATOM 1553 C C . ASN A 1 193 ? 13.464 -6.526 -8.331 1.00 96.81 193 ASN A C 1
ATOM 1555 O O . ASN A 1 193 ? 13.950 -7.451 -7.679 1.00 96.81 193 ASN A O 1
ATOM 1559 N N . LEU A 1 194 ? 12.612 -6.745 -9.336 1.00 96.94 194 LEU A N 1
ATOM 1560 C CA . LEU A 1 194 ? 12.284 -8.092 -9.783 1.00 96.94 194 LEU A CA 1
ATOM 1561 C C . LEU A 1 194 ? 13.504 -8.798 -10.379 1.00 96.94 194 LEU A C 1
ATOM 1563 O O . LEU A 1 194 ? 13.679 -9.986 -10.121 1.00 96.94 194 LEU A O 1
ATOM 1567 N N . GLN A 1 195 ? 14.357 -8.093 -11.128 1.00 95.69 195 GLN A N 1
ATOM 1568 C CA . GLN A 1 195 ? 15.571 -8.665 -11.717 1.00 95.69 195 GLN A CA 1
ATOM 1569 C C . GLN A 1 195 ? 16.535 -9.186 -10.647 1.00 95.69 195 GLN A C 1
ATOM 1571 O O . GLN A 1 195 ? 17.115 -10.253 -10.833 1.00 95.69 195 GLN A O 1
ATOM 1576 N N . LYS A 1 196 ? 16.644 -8.489 -9.508 1.00 94.94 196 LYS A N 1
ATOM 1577 C CA . LYS A 1 196 ? 17.463 -8.914 -8.356 1.00 94.94 196 LYS A CA 1
ATOM 1578 C C . LYS A 1 196 ? 16.992 -10.236 -7.733 1.00 94.94 196 LYS A C 1
ATOM 1580 O O . LYS A 1 196 ? 17.805 -10.956 -7.170 1.00 94.94 196 LYS A O 1
ATOM 1585 N N . ILE A 1 197 ? 15.698 -10.558 -7.829 1.00 94.88 197 ILE A N 1
ATOM 1586 C CA . ILE A 1 197 ? 15.113 -11.803 -7.289 1.00 94.88 197 ILE A CA 1
ATOM 1587 C C . ILE A 1 197 ? 15.033 -12.894 -8.367 1.00 94.88 197 ILE A C 1
ATOM 1589 O O . ILE A 1 197 ? 15.184 -14.082 -8.096 1.00 94.88 197 ILE A O 1
ATOM 1593 N N . SER A 1 198 ? 14.732 -12.510 -9.604 1.00 95.56 198 SER A N 1
ATOM 1594 C CA . SER A 1 198 ? 14.586 -13.408 -10.743 1.00 95.56 198 SER A CA 1
ATOM 1595 C C . SER A 1 198 ? 14.988 -12.678 -12.015 1.00 95.56 198 SER A C 1
ATOM 1597 O O . SER A 1 198 ? 14.207 -11.916 -12.591 1.00 95.56 198 SER A O 1
ATOM 1599 N N . GLU A 1 199 ? 16.207 -12.957 -12.471 1.00 94.62 199 GLU A N 1
ATOM 1600 C CA . GLU A 1 199 ? 16.819 -12.270 -13.606 1.00 94.62 199 GLU A CA 1
ATOM 1601 C C . GLU A 1 199 ? 15.930 -12.331 -14.855 1.00 94.62 199 GLU A C 1
ATOM 1603 O O . GLU A 1 199 ? 15.600 -11.301 -15.440 1.00 94.62 199 GLU A O 1
ATOM 1608 N N . SER A 1 200 ? 15.451 -13.523 -15.224 1.00 95.25 200 SER A N 1
ATOM 1609 C CA . SER A 1 200 ? 14.581 -13.714 -16.390 1.00 95.25 200 SER A CA 1
ATOM 1610 C C . SER A 1 200 ? 13.266 -12.934 -16.294 1.00 95.25 200 SER A C 1
ATOM 1612 O O . SER A 1 200 ? 12.835 -12.333 -17.279 1.00 95.25 200 SER A O 1
ATOM 1614 N N . ALA A 1 201 ? 12.644 -12.895 -15.113 1.00 95.31 201 ALA A N 1
ATOM 1615 C CA . ALA A 1 201 ? 11.393 -12.183 -14.898 1.00 95.31 201 ALA A CA 1
ATOM 1616 C C . ALA A 1 201 ? 11.576 -10.659 -14.952 1.00 95.31 201 ALA A C 1
ATOM 1618 O O . ALA A 1 201 ? 10.766 -9.979 -15.582 1.00 95.31 201 ALA A O 1
ATOM 1619 N N . GLY A 1 202 ? 12.637 -10.131 -14.334 1.00 96.06 202 GLY A N 1
ATOM 1620 C CA . GLY A 1 202 ? 12.966 -8.705 -14.389 1.00 96.06 202 GLY A CA 1
ATOM 1621 C C . GLY A 1 202 ? 13.311 -8.244 -15.803 1.00 96.06 202 GLY A C 1
ATOM 1622 O O . GLY A 1 202 ? 12.762 -7.247 -16.269 1.00 96.06 202 GLY A O 1
ATOM 1623 N N . ARG A 1 203 ? 14.115 -9.029 -16.541 1.00 95.94 203 ARG A N 1
ATOM 1624 C CA . ARG A 1 203 ? 14.384 -8.782 -17.972 1.00 95.94 203 ARG A CA 1
ATOM 1625 C C . ARG A 1 203 ? 13.098 -8.694 -18.785 1.00 95.94 203 ARG A C 1
ATOM 1627 O O . ARG A 1 203 ? 12.934 -7.770 -19.575 1.00 95.94 203 ARG A O 1
ATOM 1634 N N . GLY A 1 204 ? 12.163 -9.617 -18.552 1.00 96.75 204 GLY A N 1
ATOM 1635 C CA . GLY A 1 204 ? 10.852 -9.593 -19.195 1.00 96.75 204 GLY A CA 1
ATOM 1636 C C . GLY A 1 204 ? 10.087 -8.288 -18.950 1.00 96.75 204 GLY A C 1
ATOM 1637 O O . GLY A 1 204 ? 9.494 -7.754 -19.884 1.00 96.75 204 GLY A O 1
ATOM 1638 N N . LEU A 1 205 ? 10.120 -7.737 -17.731 1.00 97.75 205 LEU A N 1
ATOM 1639 C CA . LEU A 1 205 ? 9.468 -6.455 -17.433 1.00 97.75 205 LEU A CA 1
ATOM 1640 C C . LEU A 1 205 ? 10.164 -5.268 -18.100 1.00 97.75 205 LEU A C 1
ATOM 1642 O O . LEU A 1 205 ? 9.481 -4.395 -18.631 1.00 97.75 205 LEU A O 1
ATOM 1646 N N . PHE A 1 206 ? 11.495 -5.248 -18.149 1.00 98.00 206 PHE A N 1
ATOM 1647 C CA . PHE A 1 206 ? 12.202 -4.195 -18.874 1.00 98.00 206 PHE A CA 1
ATOM 1648 C C . PHE A 1 206 ? 11.909 -4.211 -20.378 1.00 98.00 206 PHE A C 1
ATOM 1650 O O . PHE A 1 206 ? 11.695 -3.148 -20.954 1.00 98.00 206 PHE A O 1
ATOM 1657 N N . TYR A 1 207 ? 11.817 -5.383 -21.017 1.00 97.19 207 TYR A N 1
ATOM 1658 C CA . TYR A 1 207 ? 11.395 -5.456 -22.422 1.00 97.19 207 TYR A CA 1
ATOM 1659 C C . TYR A 1 207 ? 9.978 -4.918 -22.630 1.00 97.19 207 TYR A C 1
ATOM 1661 O O . TYR A 1 207 ? 9.731 -4.194 -23.594 1.00 97.19 207 TYR A O 1
ATOM 1669 N N . LYS A 1 208 ? 9.054 -5.210 -21.704 1.00 96.88 208 LYS A N 1
ATOM 1670 C CA . LYS A 1 208 ? 7.709 -4.620 -21.739 1.00 96.88 208 LYS A CA 1
ATOM 1671 C C . LYS A 1 208 ? 7.747 -3.102 -21.577 1.00 96.88 208 LYS A C 1
ATOM 1673 O O . LYS A 1 208 ? 6.999 -2.423 -22.262 1.00 96.88 208 LYS A O 1
ATOM 1678 N N . LEU A 1 209 ? 8.605 -2.575 -20.701 1.00 96.19 209 LEU A N 1
ATOM 1679 C CA . LEU A 1 209 ? 8.795 -1.132 -20.525 1.00 96.19 209 LEU A CA 1
ATOM 1680 C C . LEU A 1 209 ? 9.352 -0.477 -21.801 1.00 96.19 209 LEU A C 1
ATOM 1682 O O . LEU A 1 209 ? 8.872 0.572 -22.213 1.00 96.19 209 LEU A O 1
ATOM 1686 N N . ALA A 1 210 ? 10.330 -1.111 -22.453 1.00 94.81 210 ALA A N 1
ATOM 1687 C CA . ALA A 1 210 ? 10.921 -0.617 -23.695 1.00 94.81 210 ALA A CA 1
ATOM 1688 C C . ALA A 1 210 ? 9.894 -0.545 -24.838 1.00 94.81 210 ALA A C 1
ATOM 1690 O O . ALA A 1 210 ? 9.875 0.424 -25.597 1.00 94.81 210 ALA A O 1
ATOM 1691 N N . ALA A 1 211 ? 9.031 -1.559 -24.940 1.00 95.06 211 ALA A N 1
ATOM 1692 C CA . ALA A 1 211 ? 7.989 -1.652 -25.961 1.00 95.06 211 ALA A CA 1
ATOM 1693 C C . ALA A 1 211 ? 6.759 -0.768 -25.684 1.00 95.06 211 ALA A C 1
ATOM 1695 O O . ALA A 1 211 ? 5.896 -0.639 -26.550 1.00 95.06 211 ALA A O 1
ATOM 1696 N N . ASP A 1 212 ? 6.651 -0.183 -24.492 1.00 95.31 212 ASP A N 1
ATOM 1697 C CA . ASP A 1 212 ? 5.492 0.605 -24.096 1.00 95.31 212 ASP A CA 1
ATOM 1698 C C . ASP A 1 212 ? 5.524 1.997 -24.740 1.00 95.31 212 ASP A C 1
ATOM 1700 O O . ASP A 1 212 ? 6.410 2.806 -24.458 1.00 95.31 212 ASP A O 1
ATOM 1704 N N . ALA A 1 213 ? 4.557 2.281 -25.612 1.00 90.94 213 ALA A N 1
ATOM 1705 C CA . ALA A 1 213 ? 4.438 3.572 -26.287 1.00 90.94 213 ALA A CA 1
ATOM 1706 C C . ALA A 1 213 ? 3.989 4.707 -25.347 1.00 90.94 213 ALA A C 1
ATOM 1708 O O . ALA A 1 213 ? 4.183 5.875 -25.670 1.00 90.94 213 ALA A O 1
ATOM 1709 N N . GLY A 1 214 ? 3.395 4.381 -24.193 1.00 90.19 214 GLY A N 1
ATOM 1710 C CA . GLY A 1 214 ? 3.008 5.358 -23.174 1.00 90.19 214 GLY A CA 1
ATOM 1711 C C . GLY A 1 214 ? 4.162 5.789 -22.265 1.00 90.19 214 GLY A C 1
ATOM 1712 O O . GLY A 1 214 ? 3.994 6.708 -21.466 1.00 90.19 214 GLY A O 1
ATOM 1713 N N . VAL A 1 215 ? 5.325 5.138 -22.364 1.00 93.88 215 VAL A N 1
ATOM 1714 C CA . VAL A 1 215 ? 6.528 5.502 -21.611 1.00 93.88 215 VAL A CA 1
ATOM 1715 C C . VAL A 1 215 ? 7.396 6.418 -22.462 1.00 93.88 215 VAL A C 1
ATOM 1717 O O . VAL A 1 215 ? 7.774 6.071 -23.578 1.00 93.88 215 VAL A O 1
ATOM 1720 N N . ASP A 1 216 ? 7.752 7.577 -21.919 1.00 94.31 216 ASP A N 1
ATOM 1721 C CA . ASP A 1 216 ? 8.578 8.545 -22.622 1.00 94.31 216 ASP A CA 1
ATOM 1722 C C . ASP A 1 216 ? 10.034 8.067 -22.786 1.00 94.31 216 ASP A C 1
ATOM 1724 O O . ASP A 1 216 ? 10.578 7.280 -22.001 1.00 94.31 216 ASP A O 1
ATOM 1728 N N . ALA A 1 217 ? 10.696 8.597 -23.813 1.00 94.75 217 ALA A N 1
ATOM 1729 C CA . ALA A 1 217 ? 12.064 8.240 -24.159 1.00 94.75 217 ALA A CA 1
ATOM 1730 C C . ALA A 1 217 ? 13.077 8.502 -23.031 1.00 94.75 217 ALA A C 1
ATOM 1732 O O . ALA A 1 217 ? 14.070 7.776 -22.915 1.00 94.75 217 ALA A O 1
ATOM 1733 N N . ARG A 1 218 ? 12.855 9.525 -22.192 1.00 95.69 218 ARG A N 1
ATOM 1734 C CA . ARG A 1 218 ? 13.766 9.844 -21.092 1.00 95.69 218 ARG A CA 1
ATOM 1735 C C . ARG A 1 218 ? 13.702 8.756 -20.030 1.00 95.69 218 ARG A C 1
ATOM 1737 O O . ARG A 1 218 ? 14.754 8.265 -19.622 1.00 95.69 218 ARG A O 1
ATOM 1744 N N . THR A 1 219 ? 12.499 8.331 -19.660 1.00 95.56 219 THR A N 1
ATOM 1745 C CA . THR A 1 219 ? 12.308 7.215 -18.735 1.00 95.56 219 THR A CA 1
ATOM 1746 C C . THR A 1 219 ? 12.922 5.929 -19.286 1.00 95.56 219 THR A C 1
ATOM 1748 O O . THR A 1 219 ? 13.676 5.280 -18.568 1.00 95.56 219 THR A O 1
ATOM 1751 N N . LYS A 1 220 ? 12.708 5.590 -20.568 1.00 96.12 220 LYS A N 1
ATOM 1752 C CA . LYS A 1 220 ? 13.350 4.410 -21.190 1.00 96.12 220 LYS A CA 1
ATOM 1753 C C . LYS A 1 220 ? 14.875 4.457 -21.072 1.00 96.12 220 LYS A C 1
ATOM 1755 O O . LYS A 1 220 ? 15.492 3.462 -20.694 1.00 96.12 220 LYS A O 1
ATOM 1760 N N . PHE A 1 221 ? 15.485 5.611 -21.349 1.00 96.00 221 PHE A N 1
ATOM 1761 C CA . PHE A 1 221 ? 16.932 5.788 -21.210 1.00 96.00 221 PHE A CA 1
ATOM 1762 C C . PHE A 1 221 ? 17.405 5.637 -19.760 1.00 96.00 221 PHE A C 1
ATOM 1764 O O . PHE A 1 221 ? 18.386 4.939 -19.504 1.00 96.00 221 PHE A O 1
ATOM 1771 N N . ASP A 1 222 ? 16.723 6.267 -18.804 1.00 95.31 222 ASP A N 1
ATOM 1772 C CA . ASP A 1 222 ? 17.101 6.173 -17.395 1.00 95.31 222 ASP A CA 1
ATOM 1773 C C . ASP A 1 222 ? 16.936 4.722 -16.880 1.00 95.31 222 ASP A C 1
ATOM 1775 O O . ASP A 1 222 ? 17.809 4.216 -16.170 1.00 95.31 222 ASP A O 1
ATOM 1779 N N . SER A 1 223 ? 15.917 3.989 -17.348 1.00 95.19 223 SER A N 1
ATOM 1780 C CA . SER A 1 223 ? 15.730 2.552 -17.088 1.00 95.19 223 SER A CA 1
ATOM 1781 C C . SER A 1 223 ? 16.829 1.666 -17.675 1.00 95.19 223 SER A C 1
ATOM 1783 O O . SER A 1 223 ? 17.134 0.619 -17.100 1.00 95.19 223 SER A O 1
ATOM 1785 N N . ALA A 1 224 ? 17.460 2.065 -18.785 1.00 93.50 224 ALA A N 1
ATOM 1786 C CA . ALA A 1 224 ? 18.563 1.308 -19.380 1.00 93.50 224 ALA A CA 1
ATOM 1787 C C . ALA A 1 224 ? 19.751 1.175 -18.416 1.00 93.50 224 ALA A C 1
ATOM 1789 O O . ALA A 1 224 ? 20.441 0.161 -18.425 1.00 93.50 224 ALA A O 1
ATOM 1790 N N . LYS A 1 225 ? 19.974 2.171 -17.550 1.00 89.44 225 LYS A N 1
ATOM 1791 C CA . LYS A 1 225 ? 21.037 2.129 -16.533 1.00 89.44 225 LYS A CA 1
ATOM 1792 C C . LYS A 1 225 ? 20.719 1.176 -15.385 1.00 89.44 225 LYS A C 1
ATOM 1794 O O . LYS A 1 225 ? 21.637 0.611 -14.799 1.00 89.44 225 LYS A O 1
ATOM 1799 N N . ALA A 1 226 ? 19.437 1.025 -15.062 1.00 90.56 226 ALA A N 1
ATOM 1800 C CA . ALA A 1 226 ? 18.965 0.150 -13.995 1.00 90.56 226 ALA A CA 1
ATOM 1801 C C . ALA A 1 226 ? 18.963 -1.329 -14.413 1.00 90.56 226 ALA A C 1
ATOM 1803 O O . ALA A 1 226 ? 19.134 -2.214 -13.580 1.00 90.56 226 ALA A O 1
ATOM 1804 N N . ALA A 1 227 ? 18.788 -1.618 -15.704 1.00 91.06 227 ALA A N 1
ATOM 1805 C CA . ALA A 1 227 ? 18.809 -2.984 -16.205 1.00 91.06 227 ALA A CA 1
ATOM 1806 C C . ALA A 1 227 ? 20.215 -3.591 -16.097 1.00 91.06 227 ALA A C 1
ATOM 1808 O O . ALA A 1 227 ? 21.168 -3.070 -16.665 1.00 91.06 227 ALA A O 1
ATOM 1809 N N . HIS A 1 228 ? 20.369 -4.743 -15.447 1.00 86.81 228 HIS A N 1
ATOM 1810 C CA . HIS A 1 228 ? 21.679 -5.399 -15.346 1.00 86.81 228 HIS A CA 1
ATOM 1811 C C . HIS A 1 228 ? 22.080 -6.168 -16.616 1.00 86.81 228 HIS A C 1
ATOM 1813 O O . HIS A 1 228 ? 23.268 -6.396 -16.831 1.00 86.81 228 HIS A O 1
ATOM 1819 N N . ASP A 1 229 ? 21.122 -6.499 -17.483 1.00 90.62 229 ASP A N 1
ATOM 1820 C CA . ASP A 1 229 ? 21.333 -7.315 -18.683 1.00 90.62 229 ASP A CA 1
ATOM 1821 C C . ASP A 1 229 ? 21.670 -6.448 -19.901 1.00 90.62 229 ASP A C 1
ATOM 1823 O O . ASP A 1 229 ? 20.907 -5.547 -20.251 1.00 90.62 229 ASP A O 1
ATOM 1827 N N . LYS A 1 230 ? 22.790 -6.745 -20.572 1.00 89.88 230 LYS A N 1
ATOM 1828 C CA . LYS A 1 230 ? 23.294 -5.951 -21.704 1.00 89.88 230 LYS A CA 1
ATOM 1829 C C . LYS A 1 230 ? 22.290 -5.801 -22.851 1.00 89.88 230 LYS A C 1
ATOM 1831 O O . LYS A 1 230 ? 22.156 -4.707 -23.390 1.00 89.88 230 LYS A O 1
ATOM 1836 N N . GLN A 1 231 ? 21.556 -6.858 -23.201 1.00 90.38 231 GLN A N 1
ATOM 1837 C CA . GLN A 1 231 ? 20.609 -6.834 -24.319 1.00 90.38 231 GLN A CA 1
ATOM 1838 C C . GLN A 1 231 ? 19.403 -5.962 -23.986 1.00 90.38 231 GLN A C 1
ATOM 1840 O O . GLN A 1 231 ? 18.905 -5.223 -24.832 1.00 90.38 231 GLN A O 1
ATOM 1845 N N . VAL A 1 232 ? 18.970 -5.994 -22.727 1.00 93.25 232 VAL A N 1
ATOM 1846 C CA . VAL A 1 232 ? 17.926 -5.100 -22.228 1.00 93.25 232 VAL A CA 1
ATOM 1847 C C . VAL A 1 232 ? 18.384 -3.639 -22.252 1.00 93.25 232 VAL A C 1
ATOM 1849 O O . VAL A 1 232 ? 17.622 -2.783 -22.704 1.00 93.25 232 VAL A O 1
ATOM 1852 N N . ARG A 1 233 ? 19.620 -3.336 -21.817 1.00 93.06 233 ARG A N 1
ATOM 1853 C CA . ARG A 1 233 ? 20.156 -1.959 -21.876 1.00 93.06 233 ARG A CA 1
ATOM 1854 C C . ARG A 1 233 ? 20.174 -1.437 -23.307 1.00 93.06 233 ARG A C 1
ATOM 1856 O O . ARG A 1 233 ? 19.716 -0.324 -23.552 1.00 93.06 233 ARG A O 1
ATOM 1863 N N . LEU A 1 234 ? 20.671 -2.249 -24.245 1.00 91.62 234 LEU A N 1
ATOM 1864 C CA . LEU A 1 234 ? 20.702 -1.910 -25.667 1.00 91.62 234 LEU A CA 1
ATOM 1865 C C . LEU A 1 234 ? 19.299 -1.621 -26.205 1.00 91.62 234 LEU A C 1
ATOM 1867 O O . LEU A 1 234 ? 19.107 -0.605 -26.866 1.00 91.62 234 LEU A O 1
ATOM 1871 N N . GLU A 1 235 ? 18.314 -2.467 -25.892 1.00 94.12 235 GLU A N 1
ATOM 1872 C CA . GLU A 1 235 ? 16.939 -2.269 -26.358 1.00 94.12 235 GLU A CA 1
ATOM 1873 C C . GLU A 1 235 ? 16.316 -0.983 -25.802 1.00 94.12 235 GLU A C 1
ATOM 1875 O O . GLU A 1 235 ? 15.705 -0.221 -26.549 1.00 94.12 235 GLU A O 1
ATOM 1880 N N . LEU A 1 236 ? 16.501 -0.699 -24.512 1.00 95.50 236 LEU A N 1
ATOM 1881 C CA . LEU A 1 236 ? 15.988 0.520 -23.884 1.00 95.50 236 LEU A CA 1
ATOM 1882 C C . LEU A 1 236 ? 16.648 1.785 -24.451 1.00 95.50 236 LEU A C 1
ATOM 1884 O O . LEU A 1 236 ? 15.947 2.738 -24.795 1.00 95.50 236 LEU A O 1
ATOM 1888 N N . CYS A 1 237 ? 17.977 1.786 -24.612 1.00 94.75 237 CYS A N 1
ATOM 1889 C CA . CYS A 1 237 ? 18.705 2.876 -25.267 1.00 94.75 237 CYS A CA 1
ATOM 1890 C C . CYS A 1 237 ? 18.249 3.068 -26.717 1.00 94.75 237 CYS A C 1
ATOM 1892 O O . CYS A 1 237 ? 18.098 4.203 -27.172 1.00 94.75 237 CYS A O 1
ATOM 1894 N N . ARG A 1 238 ? 17.991 1.968 -27.432 1.00 92.25 238 ARG A N 1
ATOM 1895 C CA . ARG A 1 238 ? 17.489 2.003 -28.803 1.00 92.25 238 ARG A CA 1
ATOM 1896 C C . ARG A 1 238 ? 16.144 2.700 -28.896 1.00 92.25 238 ARG A C 1
ATOM 1898 O O . ARG A 1 238 ? 16.033 3.691 -29.614 1.00 92.25 238 ARG A O 1
ATOM 1905 N N . ARG A 1 239 ? 15.165 2.242 -28.116 1.00 94.31 239 ARG A N 1
ATOM 1906 C CA . ARG A 1 239 ? 13.825 2.842 -28.076 1.00 94.31 239 ARG A CA 1
ATOM 1907 C C . ARG A 1 239 ? 13.872 4.309 -27.669 1.00 94.31 239 ARG A C 1
ATOM 1909 O O . ARG A 1 239 ? 13.273 5.144 -28.335 1.00 94.31 239 ARG A O 1
ATOM 1916 N N . ALA A 1 240 ? 14.665 4.648 -26.652 1.00 94.31 240 ALA A N 1
ATOM 1917 C CA . ALA A 1 240 ? 14.841 6.032 -26.228 1.00 94.31 240 ALA A CA 1
ATOM 1918 C C . ALA A 1 240 ? 15.372 6.945 -27.350 1.00 94.31 240 ALA A C 1
ATOM 1920 O O . ALA A 1 240 ? 14.903 8.071 -27.502 1.00 94.31 240 ALA A O 1
ATOM 1921 N N . ALA A 1 241 ? 16.344 6.487 -28.143 1.00 92.81 241 ALA A N 1
ATOM 1922 C CA . ALA A 1 241 ? 16.905 7.297 -29.222 1.00 92.81 241 ALA A CA 1
ATOM 1923 C C . ALA A 1 241 ? 15.984 7.391 -30.450 1.00 92.81 241 ALA A C 1
ATOM 1925 O O . ALA A 1 241 ? 15.931 8.447 -31.083 1.00 92.81 241 ALA A O 1
ATOM 1926 N N . GLU A 1 242 ? 15.288 6.300 -30.788 1.00 90.44 242 GLU A N 1
ATOM 1927 C CA . GLU A 1 242 ? 14.342 6.230 -31.911 1.00 90.44 242 GLU A CA 1
ATOM 1928 C C . GLU A 1 242 ? 13.117 7.133 -31.675 1.00 90.44 242 GLU A C 1
ATOM 1930 O O . GLU A 1 242 ? 12.632 7.768 -32.608 1.00 90.44 242 GLU A O 1
ATOM 1935 N N . GLU A 1 243 ? 12.641 7.232 -30.432 1.00 91.81 243 GLU A N 1
ATOM 1936 C CA . GLU A 1 243 ? 11.363 7.879 -30.101 1.00 91.81 243 GLU A CA 1
ATOM 1937 C C . GLU A 1 243 ? 11.486 9.343 -29.646 1.00 91.81 243 GLU A C 1
ATOM 1939 O O . GLU A 1 243 ? 10.481 10.033 -29.489 1.00 91.81 243 GLU A O 1
AT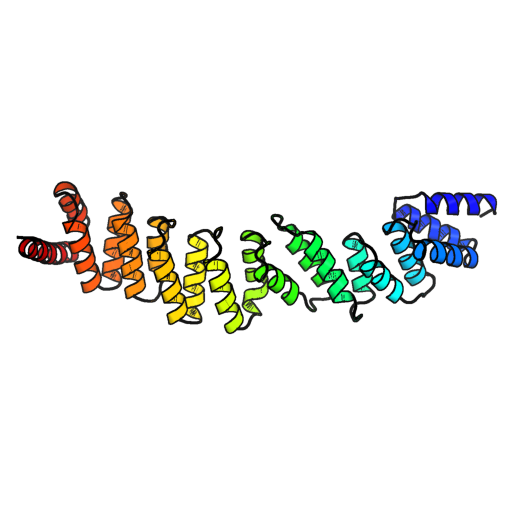OM 1944 N N . THR A 1 244 ? 12.701 9.851 -29.426 1.00 92.62 244 THR A N 1
ATOM 1945 C CA . THR A 1 244 ? 12.921 11.252 -29.037 1.00 92.62 244 THR A CA 1
ATOM 1946 C C . THR A 1 244 ? 13.403 12.097 -30.206 1.00 92.62 244 THR A C 1
ATOM 1948 O O . THR A 1 244 ? 14.139 11.607 -31.058 1.00 92.62 244 THR A O 1
ATOM 1951 N N . SER A 1 245 ? 13.062 13.387 -30.229 1.00 89.44 245 SER A N 1
ATOM 1952 C CA . SER A 1 245 ? 13.699 14.399 -31.087 1.00 89.44 245 SER A CA 1
ATOM 1953 C C . SER A 1 245 ? 14.822 15.168 -30.373 1.00 89.44 245 SER A C 1
ATOM 1955 O O . SER A 1 245 ? 15.563 15.908 -31.020 1.00 89.44 245 SER A O 1
ATOM 1957 N N . ASP A 1 246 ? 14.998 14.972 -29.060 1.00 92.88 246 ASP A N 1
ATOM 1958 C CA . ASP A 1 246 ? 16.055 15.618 -28.281 1.00 92.88 246 ASP A CA 1
ATOM 1959 C C . ASP A 1 246 ? 17.432 15.050 -28.660 1.00 92.88 246 ASP A C 1
ATOM 1961 O O . ASP A 1 246 ? 17.801 13.923 -28.312 1.00 92.88 246 ASP A O 1
ATOM 1965 N N . LYS A 1 247 ? 18.230 15.875 -29.348 1.00 90.25 247 LYS A N 1
ATOM 1966 C CA . LYS A 1 247 ? 19.604 15.552 -29.750 1.00 90.25 247 LYS A CA 1
ATOM 1967 C C . LYS A 1 247 ? 20.468 15.126 -28.556 1.00 90.25 247 LYS A C 1
ATOM 1969 O O . LYS A 1 247 ? 21.242 14.179 -28.682 1.00 90.25 247 LYS A O 1
ATOM 1974 N N . SER A 1 248 ? 20.345 15.792 -27.406 1.00 92.62 248 SER A N 1
ATOM 1975 C CA . SER A 1 248 ? 21.130 15.486 -26.202 1.00 92.62 248 SER A CA 1
ATOM 1976 C C . SER A 1 248 ? 20.809 14.090 -25.680 1.00 92.62 248 SER A C 1
ATOM 1978 O O . SER A 1 248 ? 21.717 13.307 -25.385 1.00 92.62 248 SER A O 1
ATOM 1980 N N . LEU A 1 249 ? 19.521 13.746 -25.615 1.00 93.75 249 LEU A N 1
ATOM 1981 C CA . LEU A 1 249 ? 19.080 12.423 -25.191 1.00 93.75 249 LEU A CA 1
ATOM 1982 C C . LEU A 1 249 ? 19.511 11.333 -26.183 1.00 93.75 249 LEU A C 1
ATOM 1984 O O . LEU A 1 249 ? 20.046 10.316 -25.744 1.00 93.75 249 LEU A O 1
ATOM 1988 N N . ARG A 1 250 ? 19.393 11.568 -27.501 1.00 92.69 250 ARG A N 1
ATOM 1989 C CA . ARG A 1 250 ? 19.893 10.634 -28.532 1.00 92.69 250 ARG A CA 1
ATOM 1990 C C . ARG A 1 250 ? 21.381 10.342 -28.359 1.00 92.69 250 ARG A C 1
ATOM 1992 O O . ARG A 1 250 ? 21.779 9.181 -28.337 1.00 92.69 250 ARG A O 1
ATOM 1999 N N . VAL A 1 251 ? 22.209 11.375 -28.190 1.00 89.81 251 VAL A N 1
ATOM 2000 C CA . VAL A 1 251 ? 23.661 11.208 -27.996 1.00 89.81 251 VAL A CA 1
ATOM 2001 C C . VAL A 1 251 ? 23.961 10.417 -26.722 1.00 89.81 251 VAL A C 1
ATOM 2003 O O . VAL A 1 251 ? 24.809 9.524 -26.743 1.00 89.81 251 VAL A O 1
ATOM 2006 N N . LYS A 1 252 ? 23.256 10.698 -25.619 1.00 92.44 252 LYS A N 1
ATOM 2007 C CA . LYS A 1 252 ? 23.415 9.955 -24.358 1.00 92.44 252 LYS A CA 1
ATOM 2008 C C . LYS A 1 252 ? 23.039 8.481 -24.513 1.00 92.44 252 LYS A C 1
ATOM 2010 O O . LYS A 1 252 ? 23.790 7.625 -24.053 1.00 92.44 252 LYS A O 1
ATOM 2015 N N . ALA A 1 253 ? 21.931 8.186 -25.190 1.00 92.19 253 ALA A N 1
ATOM 2016 C CA . ALA A 1 253 ? 21.484 6.822 -25.456 1.00 92.19 253 ALA A CA 1
ATOM 2017 C C . ALA A 1 253 ? 22.477 6.049 -26.337 1.00 92.19 253 ALA A C 1
ATOM 2019 O O . ALA A 1 253 ? 22.832 4.920 -26.011 1.00 92.19 253 ALA A O 1
ATOM 2020 N N . LEU A 1 254 ? 22.994 6.677 -27.397 1.00 89.44 254 LEU A N 1
ATOM 2021 C CA . LEU A 1 254 ? 24.000 6.078 -28.280 1.00 89.44 254 LEU A CA 1
ATOM 2022 C C . LEU A 1 254 ? 25.298 5.744 -27.540 1.00 89.44 254 LEU A C 1
ATOM 2024 O O . LEU A 1 254 ? 25.816 4.639 -27.677 1.00 89.44 254 LEU A O 1
ATOM 2028 N N . ARG A 1 255 ? 25.806 6.675 -26.723 1.00 87.75 255 ARG A N 1
ATOM 2029 C CA . ARG A 1 255 ? 27.003 6.436 -25.903 1.00 87.75 255 ARG A CA 1
ATOM 2030 C C . ARG A 1 255 ? 26.766 5.322 -24.883 1.00 87.75 255 ARG A C 1
ATOM 2032 O O . ARG A 1 255 ? 27.566 4.406 -24.797 1.00 87.75 255 ARG A O 1
ATOM 2039 N N . SER A 1 256 ? 25.629 5.343 -24.188 1.00 89.12 256 SER A N 1
ATOM 2040 C CA . SER A 1 256 ? 25.310 4.310 -23.199 1.00 89.12 256 SER A CA 1
ATOM 2041 C C . SER A 1 256 ? 25.099 2.924 -23.815 1.00 89.12 256 SER A C 1
ATOM 2043 O O . SER A 1 256 ? 25.366 1.930 -23.147 1.00 89.12 256 SER A O 1
ATOM 2045 N N . ALA A 1 257 ? 24.593 2.837 -25.050 1.00 88.38 257 ALA A N 1
ATOM 2046 C CA . ALA A 1 257 ? 24.499 1.572 -25.775 1.00 88.38 257 ALA A CA 1
ATOM 2047 C C . ALA A 1 257 ? 25.894 1.026 -26.105 1.00 88.38 257 ALA A C 1
ATOM 2049 O O . ALA A 1 257 ? 26.155 -0.153 -25.895 1.00 88.38 257 ALA A O 1
ATOM 2050 N N . TRP A 1 258 ? 26.795 1.902 -26.553 1.00 86.56 258 TRP A N 1
ATOM 2051 C CA . TRP A 1 258 ? 28.188 1.557 -26.815 1.00 86.56 258 TRP A CA 1
ATOM 2052 C C . TRP A 1 258 ? 28.913 1.051 -25.564 1.00 86.56 258 TRP A C 1
ATOM 2054 O O . TRP A 1 258 ? 29.560 0.011 -25.611 1.00 86.56 258 TRP A O 1
ATOM 2064 N N . ASP A 1 259 ? 28.761 1.747 -24.435 1.00 85.56 259 ASP A N 1
ATOM 2065 C CA . ASP A 1 259 ? 29.385 1.354 -23.164 1.00 85.56 259 ASP A CA 1
ATOM 2066 C C . ASP A 1 259 ? 28.877 -0.012 -22.660 1.00 85.56 259 ASP A C 1
ATOM 2068 O 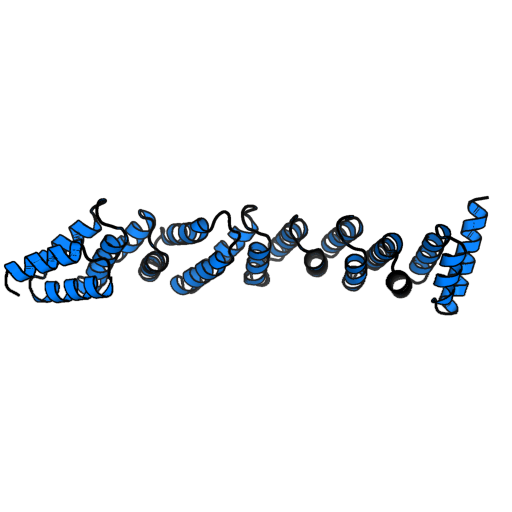O . ASP A 1 259 ? 29.563 -0.694 -21.899 1.00 85.56 259 ASP A O 1
ATOM 2072 N N . ALA A 1 260 ? 27.667 -0.419 -23.060 1.00 85.50 260 ALA A N 1
ATOM 2073 C CA . ALA A 1 260 ? 27.093 -1.713 -22.698 1.00 85.50 260 ALA A CA 1
ATOM 2074 C C . ALA A 1 260 ? 27.580 -2.864 -23.599 1.00 85.50 260 ALA A C 1
ATOM 2076 O O . ALA A 1 260 ? 27.751 -3.983 -23.112 1.00 85.50 260 ALA A O 1
ATOM 2077 N N . ASP A 1 261 ? 27.757 -2.607 -24.896 1.00 88.19 261 ASP A N 1
ATOM 2078 C CA . ASP A 1 261 ? 28.222 -3.560 -25.908 1.00 88.19 261 ASP A CA 1
ATOM 2079 C C . ASP A 1 261 ? 28.772 -2.760 -27.103 1.00 88.19 261 ASP A C 1
ATOM 2081 O O . ASP A 1 261 ? 27.992 -2.138 -27.826 1.00 88.19 261 ASP A O 1
ATOM 2085 N N . GLU A 1 262 ? 30.097 -2.732 -27.305 1.00 85.31 262 GLU A N 1
ATOM 2086 C CA . GLU A 1 262 ? 30.708 -1.881 -28.343 1.00 85.31 262 GLU A CA 1
ATOM 2087 C C . GLU A 1 262 ? 30.167 -2.220 -29.744 1.00 85.31 262 GLU A C 1
ATOM 2089 O O . GLU A 1 262 ? 29.776 -1.323 -30.494 1.00 85.31 262 GLU A O 1
ATOM 2094 N N . ASP A 1 263 ? 30.090 -3.508 -30.096 1.00 85.88 263 ASP A N 1
ATOM 2095 C CA . ASP A 1 263 ? 29.626 -3.952 -31.415 1.00 85.88 263 ASP A CA 1
ATOM 2096 C C . ASP A 1 263 ? 28.108 -3.771 -31.566 1.00 85.88 263 ASP A C 1
ATOM 2098 O O . ASP A 1 263 ? 27.636 -3.257 -32.588 1.00 85.88 263 ASP A O 1
ATOM 2102 N N . GLY A 1 264 ? 27.336 -4.132 -30.534 1.00 85.62 264 GLY A N 1
ATOM 2103 C CA . GLY A 1 264 ? 25.886 -3.932 -30.518 1.00 85.62 264 GLY A CA 1
ATOM 2104 C C . GLY A 1 264 ? 25.498 -2.452 -30.603 1.00 85.62 264 GLY A C 1
ATOM 2105 O O . GLY A 1 264 ? 24.628 -2.072 -31.392 1.00 85.62 264 GLY A O 1
ATOM 2106 N N . GLY A 1 265 ? 26.186 -1.602 -29.842 1.00 86.50 265 GLY A N 1
ATOM 2107 C CA . GLY A 1 265 ? 26.019 -0.153 -29.834 1.00 86.50 265 GLY A CA 1
ATOM 2108 C C . GLY A 1 265 ? 26.418 0.495 -31.159 1.00 86.50 265 GLY A C 1
ATOM 2109 O O . GLY A 1 265 ? 25.688 1.357 -31.651 1.00 86.50 265 GLY A O 1
ATOM 2110 N N . ALA A 1 266 ? 27.516 0.052 -31.784 1.00 87.38 266 ALA A N 1
ATOM 2111 C CA . ALA A 1 266 ? 27.940 0.527 -33.102 1.00 87.38 266 ALA A CA 1
ATOM 2112 C C . ALA A 1 266 ? 26.903 0.221 -34.189 1.00 87.38 266 ALA A C 1
ATOM 2114 O O . ALA A 1 266 ? 26.549 1.096 -34.985 1.00 87.38 266 ALA A O 1
ATOM 2115 N N . TRP A 1 267 ? 26.397 -1.013 -34.207 1.00 88.50 267 TRP A N 1
ATOM 2116 C CA . TRP A 1 267 ? 25.384 -1.444 -35.165 1.00 88.50 267 TRP A CA 1
ATOM 2117 C C . TRP A 1 267 ? 24.071 -0.682 -34.980 1.00 88.50 267 TRP A C 1
ATOM 2119 O O . TRP A 1 267 ? 23.500 -0.183 -35.952 1.00 88.50 267 TRP A O 1
ATOM 2129 N N . PHE A 1 268 ? 23.625 -0.529 -33.731 1.00 88.62 268 PHE A N 1
ATOM 2130 C CA . PHE A 1 268 ? 22.450 0.268 -33.388 1.00 88.62 268 PHE A CA 1
ATOM 2131 C C . PHE A 1 268 ? 22.603 1.726 -33.842 1.00 88.62 268 PHE A C 1
ATOM 2133 O O . PHE A 1 268 ? 21.713 2.257 -34.510 1.00 88.62 268 PHE A O 1
ATOM 2140 N N . ALA A 1 269 ? 23.740 2.357 -33.542 1.00 86.88 269 ALA A N 1
ATOM 2141 C CA . ALA A 1 269 ? 24.014 3.730 -33.942 1.00 86.88 269 ALA A CA 1
ATOM 2142 C C . ALA A 1 269 ? 23.974 3.899 -35.466 1.00 86.88 269 ALA A C 1
ATOM 2144 O O . ALA A 1 269 ? 23.323 4.814 -35.969 1.00 86.88 269 ALA A O 1
ATOM 2145 N N . ALA A 1 270 ? 24.613 2.995 -36.210 1.00 89.06 270 ALA A N 1
ATOM 2146 C CA . ALA A 1 270 ? 24.600 3.026 -37.668 1.00 89.06 270 ALA A CA 1
ATOM 2147 C C . ALA A 1 270 ? 23.179 2.850 -38.231 1.00 89.06 270 ALA A C 1
ATOM 2149 O O . ALA A 1 270 ? 22.769 3.609 -39.109 1.00 89.06 270 ALA A O 1
ATOM 2150 N N . ARG A 1 271 ? 22.391 1.918 -37.681 1.00 87.44 271 ARG A N 1
ATOM 2151 C CA . ARG A 1 271 ? 20.997 1.702 -38.091 1.00 87.44 271 ARG A CA 1
ATOM 2152 C C . ARG A 1 271 ? 20.115 2.927 -37.836 1.00 87.44 271 ARG A C 1
ATOM 2154 O O . ARG A 1 271 ? 19.350 3.303 -38.720 1.00 87.44 271 ARG A O 1
ATOM 2161 N N . LEU A 1 272 ? 20.231 3.562 -36.667 1.00 86.31 272 LEU A N 1
ATOM 2162 C CA . LEU A 1 272 ? 19.481 4.780 -36.346 1.00 86.31 272 LEU A CA 1
ATOM 2163 C C . LEU A 1 272 ? 19.825 5.909 -37.329 1.00 86.31 272 LEU A C 1
ATOM 2165 O O . LEU A 1 272 ? 18.936 6.534 -37.898 1.00 86.31 272 LEU A O 1
ATOM 2169 N N . LEU A 1 273 ? 21.118 6.147 -37.564 1.00 87.94 273 LEU A N 1
ATOM 2170 C CA . LEU A 1 273 ? 21.599 7.218 -38.441 1.00 87.94 273 LEU A CA 1
ATOM 2171 C C . LEU A 1 273 ? 21.258 7.001 -39.925 1.00 87.94 273 LEU A C 1
ATOM 2173 O O . LEU A 1 273 ? 21.171 7.979 -40.677 1.00 87.94 273 LEU A O 1
ATOM 2177 N N . ALA A 1 274 ? 21.068 5.750 -40.355 1.00 87.19 274 ALA A N 1
ATOM 2178 C CA . ALA A 1 274 ? 20.661 5.418 -41.719 1.00 87.19 274 ALA A CA 1
ATOM 2179 C C . ALA A 1 274 ? 19.273 5.980 -42.061 1.00 87.19 274 ALA A C 1
ATOM 2181 O O . ALA A 1 274 ? 19.077 6.451 -43.179 1.00 87.19 274 ALA A O 1
ATOM 2182 N N . GLY A 1 275 ? 18.351 6.000 -41.093 1.00 84.25 275 GLY A N 1
ATOM 2183 C CA . GLY A 1 275 ? 16.990 6.519 -41.265 1.00 84.25 275 GLY A CA 1
ATOM 2184 C C . GLY A 1 275 ? 16.841 8.038 -41.118 1.00 84.25 275 GLY A C 1
ATOM 2185 O O . GLY A 1 275 ? 15.745 8.553 -41.314 1.00 84.25 275 GLY A O 1
ATOM 2186 N N . LEU A 1 276 ? 17.909 8.760 -40.763 1.00 86.31 276 LEU A N 1
ATOM 2187 C CA . LEU A 1 276 ? 17.878 10.213 -40.559 1.00 86.31 276 LEU A CA 1
ATOM 2188 C C . LEU A 1 276 ? 18.319 10.988 -41.801 1.00 86.31 276 LEU A C 1
ATOM 2190 O O . LEU A 1 276 ? 19.069 10.478 -42.642 1.00 86.31 276 LEU A O 1
ATOM 2194 N N . SER A 1 277 ? 17.918 12.262 -41.864 1.00 88.44 277 SER A N 1
ATOM 2195 C CA . SER A 1 277 ? 18.393 13.182 -42.897 1.00 88.44 277 SER A CA 1
ATOM 2196 C C . SER A 1 277 ? 19.913 13.354 -42.830 1.00 88.44 277 SER A C 1
ATOM 2198 O O . SER A 1 277 ? 20.537 13.232 -41.772 1.00 88.44 277 SER A O 1
ATOM 2200 N N . GLU A 1 278 ? 20.535 13.693 -43.959 1.00 88.56 278 GLU A N 1
ATOM 2201 C CA . GLU A 1 278 ? 21.990 13.859 -44.028 1.00 88.56 278 GLU A CA 1
ATOM 2202 C C . GLU A 1 278 ? 22.508 14.921 -43.039 1.00 88.56 278 GLU A C 1
ATOM 2204 O O . GLU A 1 278 ? 23.551 14.742 -42.406 1.00 88.56 278 GLU A O 1
ATOM 2209 N N . LYS A 1 279 ? 21.741 16.003 -42.852 1.00 89.88 279 LYS A N 1
ATOM 2210 C CA . LYS A 1 279 ? 22.050 17.078 -41.902 1.00 89.88 279 LYS A CA 1
ATOM 2211 C C . LYS A 1 279 ? 22.053 16.574 -40.458 1.00 89.88 279 LYS A C 1
ATOM 2213 O O . LYS A 1 279 ? 23.007 16.830 -39.723 1.00 89.88 279 LYS A O 1
ATOM 2218 N N . GLU A 1 280 ? 21.010 15.854 -40.046 1.00 86.25 280 GLU A N 1
ATOM 2219 C CA . GLU A 1 280 ? 20.912 15.291 -38.693 1.00 86.25 280 GLU A CA 1
ATOM 2220 C C . GLU A 1 280 ? 21.988 14.237 -38.448 1.00 86.25 280 GLU A C 1
ATOM 2222 O O . GLU A 1 280 ? 22.643 14.247 -37.406 1.00 86.25 280 GLU A O 1
ATOM 2227 N N . ARG A 1 281 ? 22.220 13.373 -39.439 1.00 89.69 281 ARG A N 1
ATOM 2228 C CA . ARG A 1 281 ? 23.263 12.351 -39.412 1.00 89.69 281 ARG A CA 1
ATOM 2229 C C . ARG A 1 281 ? 24.640 12.960 -39.172 1.00 89.69 281 ARG A C 1
ATOM 2231 O O . ARG A 1 281 ? 25.326 12.547 -38.240 1.00 89.69 281 ARG A O 1
ATOM 2238 N N . ARG A 1 282 ? 25.033 13.962 -39.970 1.00 88.69 282 ARG A N 1
ATOM 2239 C CA . ARG A 1 282 ? 26.312 14.671 -39.796 1.00 88.69 282 ARG A CA 1
ATOM 2240 C C . ARG A 1 282 ? 26.412 15.309 -38.408 1.00 88.69 282 ARG A C 1
ATOM 2242 O O . ARG A 1 282 ? 27.447 15.186 -37.760 1.00 88.69 282 ARG A O 1
ATOM 2249 N N . SER A 1 283 ? 25.324 15.922 -37.935 1.00 89.25 283 SER A N 1
ATOM 2250 C CA . SER A 1 283 ? 25.276 16.569 -36.619 1.00 89.25 283 SER A CA 1
ATOM 2251 C C . SER A 1 283 ? 25.392 15.593 -35.445 1.00 89.25 283 SER A C 1
ATOM 2253 O O . SER A 1 283 ? 25.981 15.946 -34.432 1.00 89.25 283 SER A O 1
ATOM 2255 N N . LEU A 1 284 ? 24.835 14.383 -35.539 1.00 87.19 284 LEU A N 1
ATOM 2256 C CA . LEU A 1 284 ? 24.949 13.370 -34.484 1.00 87.19 284 LEU A CA 1
ATOM 2257 C C . LEU A 1 284 ? 26.312 12.670 -34.507 1.00 87.19 284 LEU A C 1
ATOM 2259 O O . LEU A 1 284 ? 26.898 12.451 -33.450 1.00 87.19 284 LEU A O 1
ATOM 2263 N N . LEU A 1 285 ? 26.854 12.374 -35.694 1.00 87.69 285 LEU A N 1
ATOM 2264 C CA . LEU A 1 285 ? 28.188 11.780 -35.839 1.00 87.69 285 LEU A CA 1
ATOM 2265 C C . LEU A 1 285 ? 29.288 12.666 -35.242 1.00 87.69 285 LEU A C 1
ATOM 2267 O O . LEU A 1 285 ? 30.228 12.145 -34.637 1.00 87.69 285 LEU A O 1
ATOM 2271 N N . SER A 1 286 ? 29.178 13.994 -35.372 1.00 89.62 286 SER A N 1
ATOM 2272 C CA . SER A 1 286 ? 30.158 14.925 -34.799 1.00 89.62 286 SER A CA 1
ATOM 2273 C C . SER A 1 286 ? 30.175 14.927 -33.267 1.00 89.62 286 SER A C 1
ATOM 2275 O O . SER A 1 286 ? 31.204 15.247 -32.681 1.00 89.62 286 SER A O 1
ATOM 2277 N N . GLU A 1 287 ? 29.080 14.532 -32.615 1.00 88.69 287 GLU A N 1
ATOM 2278 C CA . GLU A 1 287 ? 28.993 14.429 -31.149 1.00 88.69 287 GLU A CA 1
ATOM 2279 C C . GLU A 1 287 ? 29.576 13.116 -30.613 1.00 88.69 287 GLU A C 1
ATOM 2281 O O . GLU A 1 287 ? 29.811 12.976 -29.412 1.00 88.69 287 GLU A O 1
ATOM 2286 N N . LEU A 1 288 ? 29.784 12.117 -31.471 1.00 84.12 288 LEU A N 1
ATOM 2287 C CA . LEU A 1 288 ? 30.428 10.871 -31.075 1.00 84.12 288 LEU A CA 1
ATOM 2288 C C . LEU A 1 288 ? 31.945 11.072 -30.970 1.00 84.12 288 LEU A C 1
ATOM 2290 O O . LEU A 1 288 ? 32.543 11.827 -31.746 1.00 84.12 288 LEU A O 1
ATOM 2294 N N . GLY A 1 289 ? 32.566 10.368 -30.017 1.00 84.25 289 GLY A N 1
ATOM 2295 C CA . GLY A 1 289 ? 34.024 10.300 -29.903 1.00 84.25 289 GLY A CA 1
ATOM 2296 C C . GLY A 1 289 ? 34.655 9.722 -31.173 1.00 84.25 289 GLY A C 1
ATOM 2297 O O . GLY A 1 289 ? 33.997 8.988 -31.913 1.00 84.25 289 GLY A O 1
ATOM 2298 N N . SER A 1 290 ? 35.926 10.044 -31.430 1.00 85.50 290 SER A N 1
ATOM 2299 C CA . SER A 1 290 ? 36.637 9.687 -32.672 1.00 85.50 290 SER A CA 1
ATOM 2300 C C . SER A 1 290 ? 36.526 8.199 -33.021 1.00 85.50 290 SER A C 1
ATOM 2302 O O . SER A 1 290 ? 36.065 7.864 -34.112 1.00 85.50 290 SER A O 1
ATOM 2304 N N . ARG A 1 291 ? 36.834 7.317 -32.061 1.00 84.38 291 ARG A N 1
ATOM 2305 C CA . ARG A 1 291 ? 36.749 5.854 -32.214 1.00 84.38 291 ARG A CA 1
ATOM 2306 C C . ARG A 1 291 ? 35.335 5.377 -32.572 1.00 84.38 291 ARG A C 1
ATOM 2308 O O . ARG A 1 291 ? 35.169 4.518 -33.432 1.00 84.38 291 ARG A O 1
ATOM 2315 N N . HIS A 1 292 ? 34.308 5.951 -31.942 1.00 84.12 292 HIS A N 1
ATOM 2316 C CA . HIS A 1 292 ? 32.914 5.572 -32.200 1.00 84.12 292 HIS A CA 1
ATOM 2317 C C . HIS A 1 292 ? 32.480 6.041 -33.591 1.00 84.12 292 HIS A C 1
ATOM 2319 O O . HIS A 1 292 ? 31.851 5.296 -34.340 1.00 84.12 292 HIS A O 1
ATOM 2325 N N . ARG A 1 293 ? 32.851 7.273 -33.960 1.00 88.12 293 ARG A N 1
ATOM 2326 C CA . ARG A 1 293 ? 32.502 7.885 -35.244 1.00 88.12 293 ARG A CA 1
ATOM 2327 C C . ARG A 1 293 ? 33.022 7.071 -36.426 1.00 88.12 293 ARG A C 1
ATOM 2329 O O . ARG A 1 293 ? 32.265 6.848 -37.367 1.00 88.12 293 ARG A O 1
ATOM 2336 N N . GLU A 1 294 ? 34.272 6.622 -36.384 1.00 88.50 294 GLU A N 1
ATOM 2337 C CA . GLU A 1 294 ? 34.893 5.841 -37.463 1.00 88.50 294 GLU A CA 1
ATOM 2338 C C . GLU A 1 294 ? 34.168 4.506 -37.692 1.00 88.50 294 GLU A C 1
ATOM 2340 O O . GLU A 1 294 ? 33.744 4.185 -38.808 1.00 88.50 294 GLU A O 1
ATOM 2345 N N . ARG A 1 295 ? 33.931 3.762 -36.609 1.00 88.38 295 ARG A N 1
ATOM 2346 C CA . ARG A 1 295 ? 33.252 2.465 -36.663 1.00 88.38 295 ARG A CA 1
ATOM 2347 C C . ARG A 1 295 ? 31.804 2.588 -37.138 1.00 88.38 295 ARG A C 1
ATOM 2349 O O . ARG A 1 295 ? 31.381 1.830 -38.009 1.00 88.38 295 ARG A O 1
ATOM 2356 N N . VAL A 1 296 ? 31.058 3.561 -36.610 1.00 88.88 296 VAL A N 1
ATOM 2357 C CA . VAL A 1 296 ? 29.672 3.826 -37.028 1.00 88.88 296 VAL A CA 1
ATOM 2358 C C . VAL A 1 296 ? 29.617 4.254 -38.493 1.00 88.88 296 VAL A C 1
ATOM 2360 O O . VAL A 1 296 ? 28.748 3.782 -39.220 1.00 88.88 296 VAL A O 1
ATOM 2363 N N . SER A 1 297 ? 30.554 5.088 -38.955 1.00 87.44 297 SER A N 1
ATOM 2364 C CA . SER A 1 297 ? 30.611 5.523 -40.360 1.00 87.44 297 SER A CA 1
ATOM 2365 C C . SER A 1 297 ? 30.868 4.352 -41.311 1.00 87.44 297 SER A C 1
ATOM 2367 O O . SER A 1 297 ? 30.226 4.262 -42.355 1.00 87.44 297 SER A O 1
ATOM 2369 N N . THR A 1 298 ? 31.742 3.421 -40.918 1.00 90.44 298 THR A N 1
ATOM 2370 C CA . THR A 1 298 ? 32.028 2.199 -41.688 1.00 90.44 298 THR A CA 1
ATOM 2371 C C . THR A 1 298 ? 30.777 1.330 -41.842 1.00 90.44 298 THR A C 1
ATOM 2373 O O . THR A 1 298 ? 30.422 0.927 -42.947 1.00 90.44 298 THR A O 1
ATOM 2376 N N . LEU A 1 299 ? 30.057 1.083 -40.743 1.00 90.00 299 LEU A N 1
ATOM 2377 C CA . LEU A 1 299 ? 28.813 0.305 -40.770 1.00 90.00 299 LEU A CA 1
ATOM 2378 C C . LEU A 1 299 ? 27.704 1.013 -41.557 1.00 90.00 299 LEU A C 1
ATOM 2380 O O . LEU A 1 299 ? 26.937 0.369 -42.268 1.00 90.00 299 LEU A O 1
ATOM 2384 N N . LEU A 1 300 ? 27.629 2.340 -41.457 1.00 87.62 300 LEU A N 1
ATOM 2385 C CA . LEU A 1 300 ? 26.651 3.148 -42.177 1.00 87.62 300 LEU A CA 1
ATOM 2386 C C . LEU A 1 300 ? 26.849 3.084 -43.698 1.00 87.62 300 LEU A C 1
ATOM 2388 O O . LEU A 1 300 ? 25.862 3.012 -44.430 1.00 87.62 300 LEU A O 1
ATOM 2392 N N . ALA A 1 301 ? 28.100 3.062 -44.170 1.00 86.00 301 ALA A N 1
ATOM 2393 C CA . ALA A 1 301 ? 28.416 2.857 -45.583 1.00 86.00 301 ALA A CA 1
ATOM 2394 C C . ALA A 1 301 ? 27.937 1.477 -46.071 1.00 86.00 301 ALA A C 1
ATOM 2396 O O . ALA A 1 301 ? 27.243 1.393 -47.082 1.00 86.00 301 ALA A O 1
ATOM 2397 N N . ALA A 1 302 ? 28.185 0.420 -45.290 1.00 84.31 302 ALA A N 1
ATOM 2398 C CA . ALA A 1 302 ? 27.725 -0.934 -45.608 1.00 84.31 302 ALA A CA 1
ATOM 2399 C C . ALA A 1 302 ? 26.186 -1.065 -45.639 1.00 84.31 302 ALA A C 1
ATOM 2401 O O . ALA A 1 302 ? 25.639 -1.861 -46.403 1.00 84.31 302 ALA A O 1
ATOM 2402 N N . PHE A 1 303 ? 25.459 -0.285 -44.828 1.00 80.50 303 PHE A N 1
ATOM 2403 C CA . PHE A 1 303 ? 23.996 -0.217 -44.912 1.00 80.50 303 PHE A CA 1
ATOM 2404 C C . PHE A 1 303 ? 23.515 0.469 -46.194 1.00 80.50 303 PHE A C 1
ATOM 2406 O O . PHE A 1 303 ? 22.529 0.025 -46.776 1.00 80.50 303 PHE A O 1
ATOM 2413 N N . ALA A 1 304 ? 24.199 1.522 -46.644 1.00 71.75 304 ALA A N 1
ATOM 2414 C CA . ALA A 1 304 ? 23.843 2.235 -47.868 1.00 71.75 304 ALA A CA 1
ATOM 2415 C C . ALA A 1 304 ? 24.062 1.385 -49.134 1.00 71.75 304 ALA A C 1
ATOM 2417 O O . ALA A 1 304 ? 23.296 1.510 -50.087 1.00 71.75 304 ALA A O 1
ATOM 2418 N N . GLU A 1 305 ? 25.062 0.500 -49.134 1.00 69.00 305 GLU A N 1
ATOM 2419 C CA . GLU A 1 305 ? 25.336 -0.428 -50.242 1.00 69.00 305 GLU A CA 1
ATOM 2420 C C . GLU A 1 305 ? 24.300 -1.555 -50.365 1.00 69.00 305 GLU A C 1
ATOM 2422 O O . GLU A 1 305 ? 24.043 -2.014 -51.469 1.00 69.00 305 GLU A O 1
ATOM 2427 N N . LYS A 1 306 ? 23.659 -1.970 -49.263 1.00 60.62 306 LYS A N 1
ATOM 2428 C CA . LYS A 1 306 ? 22.613 -3.016 -49.260 1.00 60.62 306 LYS A CA 1
ATOM 2429 C C . LYS A 1 306 ? 21.216 -2.535 -49.670 1.00 60.62 306 LYS A C 1
ATOM 2431 O O . LYS A 1 306 ? 20.317 -3.357 -49.806 1.00 60.62 306 LYS A O 1
ATOM 2436 N N . VAL A 1 307 ? 21.014 -1.222 -49.780 1.00 53.16 307 VAL A N 1
ATOM 2437 C CA . VAL A 1 307 ? 19.729 -0.591 -50.147 1.00 53.16 307 VAL A CA 1
ATOM 2438 C C . VAL A 1 307 ? 19.739 -0.106 -51.610 1.00 53.16 307 VAL A C 1
ATOM 2440 O O . VAL A 1 307 ? 18.725 0.389 -52.099 1.00 53.16 307 VAL A O 1
ATOM 2443 N N . ARG A 1 308 ? 20.867 -0.263 -52.316 1.00 44.94 308 ARG A N 1
ATOM 2444 C CA . ARG A 1 308 ? 20.983 -0.103 -53.773 1.00 44.94 308 ARG A CA 1
ATOM 2445 C C . ARG A 1 308 ? 20.787 -1.440 -54.472 1.00 44.94 308 ARG A C 1
ATOM 2447 O O . ARG A 1 308 ? 20.243 -1.401 -55.594 1.00 44.94 308 ARG A O 1
#

Secondary structure (DSSP, 8-state):
--HHHHHHHHHHHHH---HHHHHHHHHHHHHH-HHHHHHHHHHHHH-TTS-HHHHHHHHHHHHHHH---THHHHHHHHHS---HHHHHHHHHHSTTSTTHHHHHHHHHHTTPSP-STHHHHHHHHHHHHTTTTTHHHHHHHHHH-TTS-HHHHHHHHHHHGGGS-HHHHHHHHHHHHT-TT--HHHHHHHHHHHHHH-HHHHHHHHHHHHH-TTS-HHHHHHHHHH--SHHHHHHHHHHHHHH---HHHHHHHHHHHHHH-HHHHHHHHHHHHHTS-HHHHHHHHTTS-HHHHHHHHHHHHHHHHTT-

Foldseek 3Di:
DDPVVLVVLLVCLQVDPDLVSVVVSLVVNCVPPVVVSLVSLVCLLVDPPHPLVSNLSSLVCCCPPVVDQLVSQLVSLQVDVDDLVSLLVSCLSVVPDPSNVVSLVVQLCVCWLDPDLVSVVSLVSSCVSNVNPCSLVSLVVLLVDPSYDLVNVVVSCVVCVVVDDLVVLLVSLVSSLPPPPRDLLSVLVSLLVNCVSPVVSSLVSLVVSLPDPPHALVSLQVSLVSRPDLVSSLSSLLSSLLRDPDLVSVLSSLVSNCVSPVVSSLLSLLVSLLPDDPVSSVVSLVSDDPVSSVSNVVNNVVVVVVVD

Radius of gyration: 32.72 Å; chains: 1; bounding box: 73×33×99 Å

pLDDT: mean 92.4, std 5.83, range [44.94, 98.0]